Protein AF-A0A1Z5RKH8-F1 (afdb_monomer)

Sequence (305 aa):
MADPVGSLERIIKVGLRIKAAVDTVRRNAVVCQEIRRRVLRFSAVLSQLQQTGAMDDSPAMGVALYELEETLQRALELVTACQDQDRRTTSGIVRRLLGARNLARQLRAVKDDILNKVMLASFAINAHTTILLLTMQTGGYLLPRLRQDTGMVEISHSHSRHSTNDARSALDVEQSNVPGGSEQTTSVIASLRKFM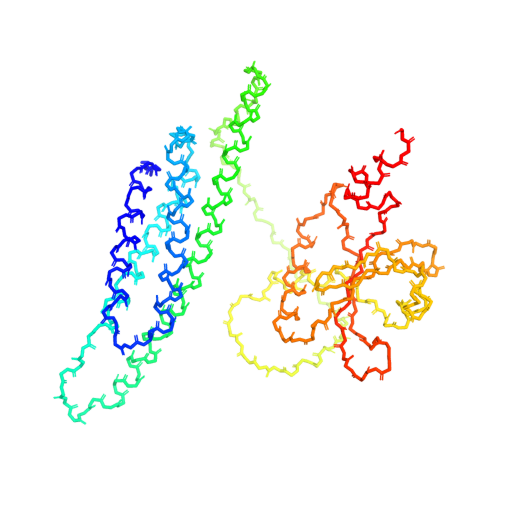PSEVWVATNGYSTSNIIGRGGSCTVYKGVLDDGNMIAVKIFHDTSLECANKCYSLYVLASKLQHENIAKVLGYTKGRVGQNSEQKYILIEEYIPKGTLRKFIYEQVEQN

Radius of gyration: 25.99 Å; Cα contacts (8 Å, |Δi|>4): 300; chains: 1; bounding box: 77×62×61 Å

Secondary structure (DSSP, 8-state):
---HHHHHHHHHHHHHHHHHHHTT--SSHHHHHHHHHHHHHHHHHHHHHHTT-TTTT-HHHHHHHHHHHHHHHHHHHHHHTTT------TTHHHHHHHHHHHHHHHHHHHHHHHHHHHHHHHHHHHHHHHHHHHHHHTTT---------------------------------------S--SHHHHHHTTSEE--HHHHHHHTTTT-GGGEEEE-SSEEEEEEE-TTS-EEEEEEES--SHHHHHHHHHHHHHHTT---TTSPPEEEEEEEE-SSS-PEEEEEEEE--TT--HHHHHHSSTT--

Mean predicted aligned error: 19.52 Å

Solvent-accessible surface area (backbone atoms only — not comparable to full-atom values): 18084 Å² total; per-residue (Å²): 132,64,57,39,64,64,32,48,55,50,38,43,53,49,38,54,50,34,42,62,38,48,78,61,38,77,46,67,51,72,61,43,51,51,43,38,53,53,42,50,57,50,42,56,56,52,59,57,53,67,76,66,69,83,56,87,85,44,70,66,36,9,50,30,38,44,57,34,34,53,50,50,53,53,42,38,54,56,39,48,62,24,47,65,74,82,79,90,54,93,85,38,65,67,59,47,53,51,49,50,51,49,50,55,48,51,51,51,51,45,52,52,48,49,52,53,33,50,52,50,28,50,49,35,47,52,51,50,51,50,52,52,52,49,54,65,74,56,71,76,69,78,72,82,75,81,70,86,71,92,67,90,74,83,80,80,86,75,88,80,78,88,87,89,81,88,84,92,80,87,78,94,67,89,81,80,93,78,89,88,86,72,70,70,67,55,57,58,60,73,72,51,46,74,50,55,52,65,59,55,31,61,23,21,62,70,68,35,77,90,30,55,77,44,79,57,100,59,32,42,29,29,42,27,43,41,99,88,65,53,56,27,29,40,38,37,42,74,63,68,47,72,67,47,53,48,51,52,50,53,49,52,63,46,43,76,74,54,81,46,97,93,39,84,47,68,59,28,34,36,70,33,70,67,79,94,52,90,55,67,30,55,34,42,32,28,54,52,65,90,87,61,55,70,66,52,65,70,62,64,61,68,82,79,120

Organism: Sorghum bicolor (NCBI:txid4558)

pLDDT: mean 73.48, std 22.19, range [23.91, 97.38]

Foldseek 3Di:
DQALLVLLVLLLVLLVLLLVLLVQFDPPNVLSVLLNVLSVVLNVVSVVVSVVPLRGDAPQLSVLSNQLSVLSVLLSVLSNVRNDDPDDDPVCPVVVVVVSVVSNVSSVVSSVVNVVSSVSNVVSSVVSVVVVVVCVVVPPDDDDPPPPDPDDDDPDDDDDDDDDDDDDDDDPDPDDDDDDDPDVLVVLQVPADADDPVQQCVQQVLVDPVQFQDDDPFWTWGWGAGPVRFIKIKTWGPDPDPVVVVVVSVVSSVLSVDDDPPDWHWRHWYWDDRPPDPGTITMTITHDDPVGDPCCVVPVVVPPD

InterPro domains:
  IPR000719 Protein kinase domain [PS50011] (207-305)
  IPR001245 Serine-threonine/tyrosine-protein kinase, catalytic domain [PF07714] (210-301)
  IPR011009 Protein kinase-like domain superfamily [SSF56112] (183-301)
  IPR036537 Adaptor protein Cbl, N-terminal domain superfamily [G3DSA:1.20.930.20] (4-126)
  IPR059179 MLKL-like, MCAfunc domain [cd21037] (11-138)

Nearest PDB structures (foldseek):
  5lpv-assembly1_A  TM=8.772E-01  e=8.063E-07  Arabidopsis thaliana
  5lpw-assembly1_A  TM=9.102E-01  e=1.169E-06  Arabidopsis thaliana
  5lpz-assembly1_A  TM=8.940E-01  e=1.695E-06  Arabidopsis thaliana
  4oh4-assembly1_A  TM=7.748E-01  e=1.371E-06  Arabidopsis thaliana
  8gmd-assembly2_B  TM=7.848E-01  e=2.078E-03  Homo sapiens

Structure (mmCIF, N/CA/C/O backbone):
data_AF-A0A1Z5RKH8-F1
#
_entry.id   AF-A0A1Z5RKH8-F1
#
loop_
_atom_site.group_PDB
_atom_site.id
_atom_site.type_symbol
_atom_site.label_atom_id
_atom_site.label_alt_id
_atom_site.label_comp_id
_atom_site.label_asym_id
_atom_site.label_entity_id
_atom_site.label_seq_id
_atom_site.pdbx_PDB_ins_code
_atom_site.Cartn_x
_atom_site.Cartn_y
_atom_site.Cartn_z
_atom_site.occupancy
_atom_site.B_iso_or_equiv
_atom_site.auth_seq_id
_atom_site.auth_comp_id
_atom_site.auth_asym_id
_atom_site.auth_atom_id
_atom_site.pdbx_PDB_model_num
ATOM 1 N N . MET A 1 1 ? 17.867 13.897 22.012 1.00 52.84 1 MET A N 1
ATOM 2 C CA . MET A 1 1 ? 16.490 13.515 21.621 1.00 52.84 1 MET A CA 1
ATOM 3 C C . MET A 1 1 ? 16.275 13.962 20.186 1.00 52.84 1 MET A C 1
ATOM 5 O O . MET A 1 1 ? 16.784 15.020 19.839 1.00 52.84 1 MET A O 1
ATOM 9 N N . ALA A 1 2 ? 15.614 13.154 19.354 1.00 64.44 2 ALA A N 1
ATOM 10 C CA . ALA A 1 2 ? 15.284 13.546 17.985 1.00 64.44 2 ALA A CA 1
ATOM 11 C C . ALA A 1 2 ? 14.165 14.595 18.027 1.00 64.44 2 ALA A C 1
ATOM 13 O O . ALA A 1 2 ? 13.059 14.274 18.449 1.00 64.44 2 ALA A O 1
ATOM 14 N N . ASP A 1 3 ? 14.485 15.832 17.648 1.00 80.19 3 ASP A N 1
ATOM 15 C CA . ASP A 1 3 ? 13.542 16.948 17.522 1.00 80.19 3 ASP A CA 1
ATOM 16 C C . ASP A 1 3 ? 12.608 16.699 16.318 1.00 80.19 3 ASP A C 1
ATOM 18 O O . ASP A 1 3 ? 13.078 16.750 15.170 1.00 80.19 3 ASP A O 1
ATOM 22 N N . PRO A 1 4 ? 11.313 16.391 16.533 1.00 78.69 4 PRO A N 1
ATOM 23 C CA . PRO A 1 4 ? 10.387 16.058 15.452 1.00 78.69 4 PRO A CA 1
ATOM 24 C C . PRO A 1 4 ? 10.121 17.249 14.526 1.00 78.69 4 PRO A C 1
ATOM 26 O O . PRO A 1 4 ? 10.009 17.067 13.312 1.00 78.69 4 PRO A O 1
ATOM 29 N N . VAL A 1 5 ? 10.073 18.467 15.077 1.00 81.88 5 VAL A N 1
ATOM 30 C CA . VAL A 1 5 ? 9.795 19.698 14.326 1.00 81.88 5 VAL A CA 1
ATOM 31 C C . VAL A 1 5 ? 10.991 20.056 13.448 1.00 81.88 5 VAL A C 1
ATOM 33 O O . VAL A 1 5 ? 10.831 20.254 12.242 1.00 81.88 5 VAL A O 1
ATOM 36 N N . GLY A 1 6 ? 12.205 20.031 14.002 1.00 84.44 6 GLY A N 1
ATOM 37 C CA . GLY A 1 6 ? 13.421 20.240 13.218 1.00 84.44 6 GLY A CA 1
ATOM 38 C C . GLY A 1 6 ? 13.626 19.167 12.143 1.00 84.44 6 GLY A C 1
ATOM 39 O O . GLY A 1 6 ? 14.067 19.474 11.034 1.00 84.44 6 GLY A O 1
ATOM 40 N N . SER A 1 7 ? 13.275 17.908 12.430 1.00 87.12 7 SER A N 1
ATOM 41 C CA . SER A 1 7 ? 13.343 16.816 11.442 1.00 87.12 7 SER A CA 1
ATOM 42 C C . SER A 1 7 ? 12.363 17.036 10.290 1.00 87.12 7 SER A C 1
ATOM 44 O O . SER A 1 7 ? 12.709 16.828 9.128 1.00 87.12 7 SER A O 1
ATOM 46 N N . LEU A 1 8 ? 11.163 17.539 10.583 1.00 86.56 8 LEU A N 1
ATOM 47 C CA . LEU A 1 8 ? 10.173 17.891 9.571 1.00 86.56 8 LEU A CA 1
ATOM 48 C C . LEU A 1 8 ? 10.677 18.971 8.606 1.00 86.56 8 LEU A C 1
ATOM 50 O O . LEU A 1 8 ? 10.569 18.820 7.386 1.00 86.56 8 LEU A O 1
ATOM 54 N N . GLU A 1 9 ? 11.246 20.049 9.148 1.00 88.44 9 GLU A N 1
ATOM 55 C CA . GLU A 1 9 ? 11.774 21.155 8.349 1.00 88.44 9 GLU A CA 1
ATOM 56 C C . GLU A 1 9 ? 12.885 20.666 7.408 1.00 88.44 9 GLU A C 1
ATOM 58 O O . GLU A 1 9 ? 12.898 20.982 6.210 1.00 88.44 9 GLU A O 1
ATOM 63 N N . ARG A 1 10 ? 13.780 19.811 7.919 1.00 91.81 10 ARG A N 1
ATOM 64 C CA . ARG A 1 10 ? 14.840 19.189 7.118 1.00 91.81 10 ARG A CA 1
ATOM 65 C C . ARG A 1 10 ? 14.277 18.258 6.047 1.00 91.81 10 ARG A C 1
ATOM 67 O O . ARG A 1 10 ? 14.708 18.364 4.898 1.00 91.81 10 ARG A O 1
ATOM 74 N N . ILE A 1 11 ? 13.272 17.434 6.352 1.00 92.25 11 ILE A N 1
ATOM 75 C CA . ILE A 1 11 ? 12.581 16.583 5.365 1.00 92.25 11 ILE A CA 1
ATOM 76 C C . ILE A 1 11 ? 11.995 17.421 4.222 1.00 92.25 11 ILE A C 1
ATOM 78 O O . ILE A 1 11 ? 12.200 17.090 3.050 1.00 92.25 11 ILE A O 1
ATOM 82 N N . ILE A 1 12 ? 11.296 18.518 4.533 1.00 91.62 12 ILE A N 1
ATOM 83 C CA . ILE A 1 12 ? 10.714 19.412 3.520 1.00 91.62 12 ILE A CA 1
ATOM 84 C C . ILE A 1 12 ? 11.827 20.013 2.649 1.00 91.62 12 ILE A C 1
ATOM 86 O O . ILE A 1 12 ? 11.753 19.970 1.416 1.00 91.62 12 ILE A O 1
ATOM 90 N N . LYS A 1 13 ? 12.903 20.507 3.274 1.00 94.31 13 LYS A N 1
ATOM 91 C CA . LYS A 1 13 ? 14.059 21.084 2.577 1.00 94.31 13 LYS A CA 1
ATOM 92 C C . LYS A 1 13 ? 14.750 20.072 1.660 1.00 94.31 13 LYS A C 1
ATOM 94 O O . LYS A 1 13 ? 15.050 20.394 0.508 1.00 94.31 13 LYS A O 1
ATOM 99 N N . VAL A 1 14 ? 14.986 18.846 2.129 1.00 95.50 14 VAL A N 1
ATOM 100 C CA . VAL A 1 14 ? 15.568 17.764 1.319 1.00 95.50 14 VAL A CA 1
ATOM 101 C C . VAL A 1 14 ? 14.631 17.394 0.170 1.00 95.50 14 VAL A C 1
ATOM 103 O O . VAL A 1 14 ? 15.091 17.252 -0.963 1.00 95.50 14 VAL A O 1
ATOM 106 N N . GLY A 1 15 ? 13.319 17.330 0.405 1.00 95.00 15 GLY A N 1
ATOM 107 C CA . GLY A 1 15 ? 12.336 17.045 -0.640 1.00 95.00 15 GLY A CA 1
ATOM 108 C C . GLY A 1 15 ? 12.344 18.060 -1.787 1.00 95.00 15 GLY A C 1
ATOM 109 O O . GLY A 1 15 ? 12.303 17.674 -2.960 1.00 95.00 15 GLY A O 1
ATOM 110 N N . LEU A 1 16 ? 12.494 19.351 -1.476 1.00 94.81 16 LEU A N 1
ATOM 111 C CA . LEU A 1 16 ? 12.653 20.404 -2.485 1.00 94.81 16 LEU A CA 1
ATOM 112 C C . LEU A 1 16 ? 13.971 20.276 -3.263 1.00 94.81 16 LEU A C 1
ATOM 114 O O . LEU A 1 16 ? 13.982 20.461 -4.482 1.00 94.81 16 LEU A O 1
ATOM 118 N N . ARG A 1 17 ? 15.069 19.902 -2.595 1.00 96.50 17 ARG A N 1
ATOM 119 C CA . ARG A 1 17 ? 16.357 19.632 -3.261 1.00 96.50 17 ARG A CA 1
ATOM 120 C C . ARG A 1 17 ? 16.266 18.429 -4.197 1.00 96.50 17 ARG A C 1
ATOM 122 O O . ARG A 1 17 ? 16.768 18.506 -5.313 1.00 96.50 17 ARG A O 1
ATOM 129 N N . ILE A 1 18 ? 15.583 17.355 -3.788 1.00 96.38 18 ILE A N 1
ATOM 130 C CA . ILE A 1 18 ? 15.323 16.186 -4.643 1.00 96.38 18 ILE A CA 1
ATOM 131 C C . ILE A 1 18 ? 14.524 16.610 -5.870 1.00 96.38 18 ILE A C 1
ATOM 133 O O . ILE A 1 18 ? 14.895 16.245 -6.980 1.00 96.38 18 ILE A O 1
ATOM 137 N N . LYS A 1 19 ? 13.463 17.410 -5.702 1.00 96.50 19 LYS A N 1
ATOM 138 C CA . LYS A 1 19 ? 12.686 17.939 -6.832 1.00 96.50 19 LYS A CA 1
ATOM 139 C C . LYS A 1 19 ? 13.589 18.654 -7.840 1.00 96.50 19 LYS A C 1
ATOM 141 O O . LYS A 1 19 ? 13.597 18.258 -9.000 1.00 96.50 19 LYS A O 1
ATOM 146 N N . ALA A 1 20 ? 14.371 19.634 -7.385 1.00 95.94 20 ALA A N 1
ATOM 147 C CA . ALA A 1 20 ? 15.279 20.386 -8.250 1.00 95.94 20 ALA A CA 1
ATOM 148 C C . ALA A 1 20 ? 16.330 19.484 -8.921 1.00 95.94 20 ALA A C 1
ATOM 150 O O . ALA A 1 20 ? 16.643 19.658 -10.095 1.00 95.94 20 ALA A O 1
ATOM 151 N N . ALA A 1 21 ? 16.849 18.487 -8.197 1.00 94.88 21 ALA A N 1
ATOM 152 C CA . ALA A 1 21 ? 17.828 17.554 -8.734 1.00 94.88 21 ALA A CA 1
ATOM 153 C C . ALA A 1 21 ? 17.233 16.629 -9.809 1.00 94.88 21 ALA A C 1
ATOM 155 O O . ALA A 1 21 ? 17.900 16.339 -10.801 1.00 94.88 21 ALA A O 1
ATOM 156 N N . VAL A 1 22 ? 15.981 16.190 -9.643 1.00 95.88 22 VAL A N 1
ATOM 157 C CA . VAL A 1 22 ? 15.269 15.350 -10.617 1.00 95.88 22 VAL A CA 1
ATOM 158 C C . VAL A 1 22 ? 14.992 16.096 -11.924 1.00 95.88 22 VAL A C 1
ATOM 160 O O . VAL A 1 22 ? 14.990 15.465 -12.977 1.00 95.88 22 VAL A O 1
ATOM 163 N N . ASP A 1 23 ? 14.817 17.416 -11.894 1.00 92.88 23 ASP A N 1
ATOM 164 C CA . ASP A 1 23 ? 14.557 18.208 -13.104 1.00 92.88 23 ASP A CA 1
ATOM 165 C C . ASP A 1 23 ? 15.767 18.256 -14.064 1.00 92.88 23 ASP A C 1
ATOM 167 O O . ASP A 1 23 ? 15.609 18.563 -15.244 1.00 92.88 23 ASP A O 1
ATOM 171 N N . THR A 1 24 ? 16.967 17.888 -13.599 1.00 93.44 24 THR A N 1
ATOM 172 C CA . THR A 1 24 ? 18.207 17.906 -14.396 1.00 93.44 24 THR A CA 1
ATOM 173 C C . THR A 1 24 ? 18.803 16.519 -14.677 1.00 93.44 24 THR A C 1
ATOM 175 O O . THR A 1 24 ? 19.869 16.423 -15.295 1.00 93.44 24 THR A O 1
ATOM 178 N N . VAL A 1 25 ? 18.151 15.421 -14.262 1.00 91.62 25 VAL A N 1
ATOM 179 C CA . VAL A 1 25 ? 18.705 14.064 -14.451 1.00 91.62 25 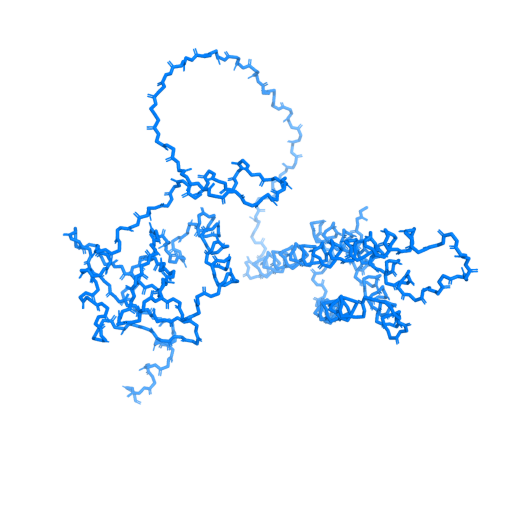VAL A CA 1
ATOM 180 C C . VAL A 1 25 ? 18.725 13.642 -15.916 1.00 91.62 25 VAL A C 1
ATOM 182 O O . VAL A 1 25 ? 17.783 13.868 -16.673 1.00 91.62 25 VAL A O 1
ATOM 185 N N . ARG A 1 26 ? 19.792 12.938 -16.308 1.00 86.06 26 ARG A N 1
ATOM 186 C CA . ARG A 1 26 ? 19.971 12.424 -17.678 1.00 86.06 26 ARG A CA 1
ATOM 187 C C . ARG A 1 26 ? 19.841 10.903 -17.774 1.00 86.06 26 ARG A C 1
ATOM 189 O O . ARG A 1 26 ? 19.677 10.368 -18.867 1.00 86.06 26 ARG A O 1
ATOM 196 N N . ARG A 1 27 ? 19.926 10.188 -16.646 1.00 86.25 27 ARG A N 1
ATOM 197 C CA . ARG A 1 27 ? 19.803 8.721 -16.547 1.00 86.25 27 ARG A CA 1
ATOM 198 C C . ARG A 1 27 ? 18.744 8.347 -15.512 1.00 86.25 27 ARG A C 1
ATOM 200 O O . ARG A 1 27 ? 18.486 9.110 -14.590 1.00 86.25 27 ARG A O 1
ATOM 207 N N . ASN A 1 28 ? 18.143 7.162 -15.654 1.00 88.06 28 ASN A N 1
ATOM 208 C CA . ASN A 1 28 ? 17.127 6.633 -14.729 1.00 88.06 28 ASN A CA 1
ATOM 209 C C . ASN A 1 28 ? 15.933 7.581 -14.481 1.00 88.06 28 ASN A C 1
ATOM 211 O O . ASN A 1 28 ? 15.297 7.508 -13.430 1.00 88.06 28 ASN A O 1
ATOM 215 N N . ALA A 1 29 ? 15.602 8.434 -15.460 1.00 90.56 29 ALA A N 1
ATOM 216 C CA . ALA A 1 29 ? 14.617 9.506 -15.313 1.00 90.56 29 ALA A CA 1
ATOM 217 C C . ALA A 1 29 ? 13.265 9.010 -14.781 1.00 90.56 29 ALA A C 1
ATOM 219 O O . ALA A 1 29 ? 12.696 9.638 -13.898 1.00 90.56 29 ALA A O 1
ATOM 220 N N . VAL A 1 30 ? 12.787 7.847 -15.238 1.00 92.69 30 VAL A N 1
ATOM 221 C CA . VAL A 1 30 ? 11.518 7.259 -14.771 1.00 92.69 30 VAL A CA 1
ATOM 222 C C . VAL A 1 30 ? 11.537 6.982 -13.262 1.00 92.69 30 VAL A C 1
ATOM 224 O O . VAL A 1 30 ? 10.605 7.357 -12.555 1.00 92.69 30 VAL A O 1
ATOM 227 N N . VAL A 1 31 ? 12.609 6.369 -12.746 1.00 92.56 31 VAL A N 1
ATOM 228 C CA . VAL A 1 31 ? 12.731 6.051 -11.312 1.00 92.56 31 VAL A CA 1
ATOM 229 C C . VAL A 1 31 ? 12.918 7.330 -10.494 1.00 92.56 31 VAL A C 1
ATOM 231 O O . VAL A 1 31 ? 12.274 7.490 -9.462 1.00 92.56 31 VAL A O 1
ATOM 234 N N . CYS A 1 32 ? 13.729 8.273 -10.979 1.00 94.56 32 CYS A N 1
ATOM 235 C CA . CYS A 1 32 ? 13.928 9.576 -10.340 1.00 94.56 32 CYS A CA 1
ATOM 236 C C . CYS A 1 32 ? 12.624 10.393 -10.264 1.00 94.56 32 CYS A C 1
ATOM 238 O O . CYS A 1 32 ? 12.320 10.986 -9.230 1.00 94.56 32 CYS A O 1
ATOM 240 N N . GLN A 1 33 ? 11.804 10.376 -11.319 1.00 95.88 33 GLN A N 1
ATOM 241 C CA . GLN A 1 33 ? 10.489 11.023 -11.334 1.00 95.88 33 GLN A CA 1
ATOM 242 C C . GLN A 1 33 ? 9.513 10.376 -10.342 1.00 95.88 33 GLN A C 1
ATOM 244 O O . GLN A 1 33 ? 8.744 11.084 -9.690 1.00 95.88 33 GLN A O 1
ATOM 249 N N . GLU A 1 34 ? 9.564 9.053 -10.176 1.00 93.75 34 GLU A N 1
ATOM 250 C CA . GLU A 1 34 ? 8.759 8.355 -9.168 1.00 93.75 34 GLU A CA 1
ATOM 251 C C . GLU A 1 34 ? 9.196 8.710 -7.739 1.00 93.75 34 GLU A C 1
ATOM 253 O O . GLU A 1 34 ? 8.343 8.983 -6.893 1.00 93.75 34 GLU A O 1
ATOM 258 N N . ILE A 1 35 ? 10.508 8.797 -7.483 1.00 95.00 35 ILE A N 1
ATOM 259 C CA . ILE A 1 35 ? 11.050 9.298 -6.209 1.00 95.00 35 ILE A CA 1
ATOM 260 C C . ILE A 1 35 ? 10.520 10.714 -5.943 1.00 95.00 35 ILE A C 1
ATOM 262 O O . ILE A 1 35 ? 9.904 10.943 -4.904 1.00 95.00 35 ILE A O 1
ATOM 266 N N . ARG A 1 36 ? 10.654 11.643 -6.902 1.00 96.06 36 ARG A N 1
ATOM 267 C CA . ARG A 1 36 ? 10.139 13.020 -6.776 1.00 96.06 36 ARG A CA 1
ATOM 268 C C . ARG A 1 36 ? 8.654 13.044 -6.419 1.00 96.06 36 ARG A C 1
ATOM 270 O O . ARG A 1 36 ? 8.256 13.763 -5.507 1.00 96.06 36 ARG A O 1
ATOM 277 N N . ARG A 1 37 ? 7.828 12.267 -7.127 1.00 93.56 37 ARG A N 1
ATOM 278 C CA . ARG A 1 37 ? 6.376 12.216 -6.901 1.00 93.56 37 ARG A CA 1
ATOM 279 C C . ARG A 1 37 ? 6.042 11.774 -5.476 1.00 93.56 37 ARG A C 1
ATOM 281 O O . ARG A 1 37 ? 5.178 12.384 -4.849 1.00 93.56 37 ARG A O 1
ATOM 288 N N . ARG A 1 38 ? 6.713 10.735 -4.972 1.00 90.94 38 ARG A N 1
ATOM 289 C CA . ARG A 1 38 ? 6.494 10.199 -3.618 1.00 90.94 38 ARG A CA 1
ATOM 290 C C . ARG A 1 38 ? 6.909 11.193 -2.546 1.00 90.94 38 ARG A C 1
ATOM 292 O O . ARG A 1 38 ? 6.114 11.491 -1.662 1.00 90.94 38 ARG A O 1
ATOM 299 N N . VAL A 1 39 ? 8.116 11.739 -2.675 1.00 93.69 39 VAL A N 1
ATOM 300 C CA . VAL A 1 39 ? 8.670 12.686 -1.705 1.00 93.69 39 VAL A CA 1
ATOM 301 C C . VAL A 1 39 ? 7.800 13.936 -1.612 1.00 93.69 39 VAL A C 1
ATOM 303 O O . VAL A 1 39 ? 7.390 14.301 -0.519 1.00 93.69 39 VAL A O 1
ATOM 306 N N . LEU A 1 40 ? 7.414 14.535 -2.745 1.00 91.88 40 LEU A N 1
ATOM 307 C CA . LEU A 1 40 ? 6.582 15.744 -2.737 1.00 91.88 40 LEU A CA 1
ATOM 308 C C . LEU A 1 40 ? 5.183 15.513 -2.158 1.00 91.88 40 LEU A C 1
ATOM 310 O O . LEU A 1 40 ? 4.680 16.371 -1.436 1.00 91.88 40 LEU A O 1
ATOM 314 N N . ARG A 1 41 ? 4.555 14.365 -2.450 1.00 89.69 41 ARG A N 1
ATOM 315 C CA . ARG A 1 41 ? 3.258 14.015 -1.851 1.00 89.69 41 ARG A CA 1
ATOM 316 C C . ARG A 1 41 ? 3.361 13.922 -0.335 1.00 89.69 41 ARG A C 1
ATOM 318 O O . ARG A 1 41 ? 2.506 14.459 0.358 1.00 89.69 41 ARG A O 1
ATOM 325 N N . PHE A 1 42 ? 4.403 13.267 0.166 1.00 86.69 42 PHE A N 1
ATOM 326 C CA . PHE A 1 42 ? 4.574 13.097 1.600 1.00 86.69 42 PHE A CA 1
ATOM 327 C C . PHE A 1 42 ? 4.948 14.406 2.304 1.00 86.69 42 PHE A C 1
ATOM 329 O O . PHE A 1 42 ? 4.344 14.735 3.320 1.00 86.69 42 PHE A O 1
ATOM 336 N N . SER A 1 43 ? 5.854 15.207 1.731 1.00 87.62 43 SER A N 1
ATOM 337 C CA . SER A 1 43 ? 6.197 16.531 2.267 1.00 87.62 43 SER A CA 1
ATOM 338 C C . SER A 1 43 ? 4.973 17.444 2.384 1.00 87.62 43 SER A C 1
ATOM 340 O O . SER A 1 43 ? 4.856 18.152 3.375 1.00 87.62 43 SER A O 1
ATOM 342 N N . ALA A 1 44 ? 4.034 17.397 1.430 1.00 86.56 44 ALA A N 1
ATOM 343 C CA . ALA A 1 44 ? 2.806 18.191 1.501 1.00 86.56 44 ALA A CA 1
ATOM 344 C C . ALA A 1 44 ? 1.905 17.797 2.687 1.00 86.56 44 ALA A C 1
ATOM 346 O O . ALA A 1 44 ? 1.371 18.672 3.363 1.00 86.56 44 ALA A O 1
ATOM 347 N N . VAL A 1 45 ? 1.767 16.494 2.964 1.00 84.62 45 VAL A N 1
ATOM 348 C CA . VAL A 1 45 ? 1.015 15.987 4.128 1.00 84.62 45 VAL A CA 1
ATOM 349 C C . VAL A 1 45 ? 1.696 16.406 5.432 1.00 84.62 45 VAL A C 1
ATOM 351 O O . VAL A 1 45 ? 1.055 16.903 6.353 1.00 84.62 45 VAL A O 1
ATOM 354 N N . LEU A 1 46 ? 3.018 16.269 5.488 1.00 83.25 46 LEU A N 1
ATOM 355 C CA . LEU A 1 46 ? 3.831 16.672 6.630 1.00 83.25 46 LEU A CA 1
ATOM 356 C C . LEU A 1 46 ? 3.735 18.177 6.938 1.00 83.25 46 LEU A C 1
ATOM 358 O O . LEU A 1 46 ? 3.636 18.558 8.103 1.00 83.25 46 LEU A O 1
ATOM 362 N N . SER A 1 47 ? 3.689 19.036 5.916 1.00 81.88 47 SER A N 1
ATOM 363 C CA . SER A 1 47 ? 3.500 20.483 6.097 1.00 81.88 47 SER A CA 1
ATOM 364 C C . SER A 1 47 ? 2.148 20.847 6.718 1.00 81.88 47 SER A C 1
ATOM 366 O O . SER A 1 47 ? 2.054 21.866 7.398 1.00 81.88 47 SER A O 1
ATOM 368 N N . GLN A 1 48 ? 1.106 20.038 6.503 1.00 80.44 48 GLN A N 1
ATOM 369 C CA . GLN A 1 48 ? -0.189 20.230 7.166 1.00 80.44 48 GLN A CA 1
ATOM 370 C C . GLN A 1 48 ? -0.106 19.855 8.648 1.00 80.44 48 GLN A C 1
ATOM 372 O O . GLN A 1 48 ? -0.639 20.564 9.494 1.00 80.44 48 GLN A O 1
ATOM 377 N N . LEU A 1 49 ? 0.622 18.783 8.973 1.00 72.88 49 LEU A N 1
ATOM 378 C CA . LEU A 1 49 ? 0.814 18.327 10.349 1.00 72.88 49 LEU A CA 1
ATOM 379 C C . LEU A 1 49 ? 1.539 19.376 11.209 1.00 72.88 49 LEU A C 1
ATOM 381 O O . LEU A 1 49 ? 1.162 19.584 12.361 1.00 72.88 49 LEU A O 1
ATOM 385 N N . GLN A 1 50 ? 2.513 20.097 10.639 1.00 71.00 50 GLN A N 1
ATOM 386 C CA . GLN A 1 50 ? 3.239 21.173 11.331 1.00 71.00 50 GLN A CA 1
ATOM 387 C C . GLN A 1 50 ? 2.313 22.262 11.894 1.00 71.00 50 GLN A C 1
ATOM 389 O O . GLN A 1 50 ? 2.606 22.850 12.928 1.00 71.00 50 GLN A O 1
ATOM 394 N N . GLN A 1 51 ? 1.183 22.519 11.230 1.00 69.38 51 GLN A N 1
ATOM 395 C CA . GLN A 1 51 ? 0.244 23.583 11.600 1.00 69.38 51 GLN A CA 1
ATOM 396 C C . GLN A 1 51 ? -0.633 23.212 12.804 1.00 69.38 51 GLN A C 1
ATOM 398 O O . GLN A 1 51 ? -1.300 24.073 13.365 1.00 69.38 51 GLN A O 1
ATOM 403 N N . THR A 1 52 ? -0.639 21.937 13.204 1.00 69.69 52 THR A N 1
ATOM 404 C CA . THR A 1 52 ? -1.543 21.415 14.240 1.00 69.69 52 THR A CA 1
ATOM 405 C C . THR A 1 52 ? -0.953 21.437 15.651 1.00 69.69 52 THR A C 1
ATOM 407 O O . THR A 1 52 ? -1.670 21.144 16.601 1.00 69.69 52 THR A O 1
ATOM 410 N N . GLY A 1 53 ? 0.342 21.745 15.808 1.00 64.62 53 GLY A N 1
ATOM 411 C CA . GLY A 1 53 ? 1.029 21.740 17.111 1.00 64.62 53 GLY A CA 1
ATOM 412 C C . GLY A 1 53 ? 1.132 20.361 17.785 1.00 64.62 53 GLY A C 1
ATOM 413 O O . GLY A 1 53 ? 1.688 20.246 18.868 1.00 64.62 53 GLY A O 1
ATOM 414 N N . ALA A 1 54 ? 0.646 19.289 17.148 1.00 64.62 54 ALA A N 1
ATOM 415 C CA . ALA A 1 54 ? 0.550 17.940 17.714 1.00 64.62 54 ALA A CA 1
ATOM 416 C C . ALA A 1 54 ? 1.887 17.163 17.748 1.00 64.62 54 ALA A C 1
ATOM 418 O O . ALA A 1 54 ? 1.883 15.930 17.809 1.00 64.62 54 ALA A O 1
ATOM 419 N N . MET A 1 55 ? 3.021 17.863 17.635 1.00 65.31 55 MET A N 1
ATOM 420 C CA . MET A 1 55 ? 4.322 17.273 17.301 1.00 65.31 55 MET A CA 1
ATOM 421 C C . MET A 1 55 ? 5.346 17.263 18.440 1.00 65.31 55 MET A C 1
ATOM 423 O O . MET A 1 55 ? 6.329 16.529 18.336 1.00 65.31 55 MET A O 1
ATOM 427 N N . ASP A 1 56 ? 5.118 18.016 19.516 1.00 63.22 56 ASP A N 1
ATOM 428 C CA . ASP A 1 56 ? 6.174 18.312 20.494 1.00 63.22 56 ASP A CA 1
ATOM 429 C C . ASP A 1 56 ? 6.513 17.156 21.459 1.00 63.22 56 ASP A C 1
ATOM 431 O O . ASP A 1 56 ? 7.604 17.152 22.021 1.00 63.22 56 ASP A O 1
ATOM 435 N N . ASP A 1 57 ? 5.682 16.108 21.575 1.00 63.66 57 ASP A N 1
ATOM 436 C CA . ASP A 1 57 ? 5.800 15.125 22.675 1.00 63.66 57 ASP A CA 1
ATOM 437 C C . ASP A 1 57 ? 5.876 13.636 22.262 1.00 63.66 57 ASP A C 1
ATOM 439 O O . ASP A 1 57 ? 5.552 12.739 23.045 1.00 63.66 57 ASP A O 1
ATOM 443 N N . SER A 1 58 ? 6.356 13.320 21.051 1.00 72.88 58 SER A N 1
ATOM 444 C CA . SER A 1 58 ? 6.420 11.928 20.561 1.00 72.88 58 SER A CA 1
ATOM 445 C C . SER A 1 58 ? 7.828 11.434 20.211 1.00 72.88 58 SER A C 1
ATOM 447 O O . SER A 1 58 ? 8.302 11.651 19.089 1.00 72.88 58 SER A O 1
ATOM 449 N N . PRO A 1 59 ? 8.490 10.665 21.099 1.00 77.62 59 PRO A N 1
ATOM 450 C CA . PRO A 1 59 ? 9.780 10.043 20.795 1.00 77.62 59 PRO A CA 1
ATOM 451 C C . PRO A 1 59 ? 9.725 9.098 19.585 1.00 77.62 59 PRO A C 1
ATOM 453 O O . PRO A 1 59 ? 10.642 9.088 18.766 1.00 77.62 59 PRO A O 1
ATOM 456 N N . ALA A 1 60 ? 8.637 8.334 19.436 1.00 79.25 60 ALA A N 1
ATOM 457 C CA . ALA A 1 60 ? 8.462 7.392 18.328 1.00 79.25 60 ALA A CA 1
ATOM 458 C C . ALA A 1 60 ? 8.321 8.104 16.972 1.00 79.25 60 ALA A C 1
ATOM 460 O O . ALA A 1 60 ? 8.887 7.660 15.974 1.00 79.25 60 ALA A O 1
ATOM 461 N N . MET A 1 61 ? 7.608 9.233 16.937 1.00 82.56 61 MET A N 1
ATOM 462 C CA . MET A 1 61 ? 7.493 10.061 15.736 1.00 82.56 61 MET A CA 1
ATOM 463 C C . MET A 1 61 ? 8.820 10.744 15.400 1.00 82.56 61 MET A C 1
ATOM 465 O O . MET A 1 61 ? 9.208 10.752 14.236 1.00 82.56 61 MET A O 1
ATOM 469 N N . GLY A 1 62 ? 9.546 11.254 16.402 1.00 83.75 62 GLY A N 1
ATOM 470 C CA . GLY A 1 62 ? 10.873 11.844 16.205 1.00 83.75 62 GLY A CA 1
ATOM 471 C C . GLY A 1 62 ? 11.863 10.863 15.572 1.00 83.75 62 GLY A C 1
ATOM 472 O O . GLY A 1 62 ? 12.527 11.208 14.597 1.00 83.75 62 GLY A O 1
ATOM 473 N N . VAL A 1 63 ? 11.910 9.617 16.060 1.00 86.25 63 VAL A N 1
ATOM 474 C CA . VAL A 1 63 ? 12.745 8.553 15.471 1.00 86.25 63 VAL A CA 1
ATOM 475 C C . VAL A 1 63 ? 12.314 8.237 14.036 1.00 86.25 63 VAL A C 1
ATOM 477 O O . VAL A 1 63 ? 13.155 8.205 13.142 1.00 86.25 63 VAL A O 1
ATOM 480 N N . ALA A 1 64 ? 11.013 8.057 13.784 1.00 88.44 64 ALA A N 1
ATOM 481 C CA . ALA A 1 64 ? 10.519 7.728 12.446 1.00 88.44 64 ALA A CA 1
ATOM 482 C C . ALA A 1 64 ? 10.788 8.845 11.417 1.00 88.44 64 ALA A C 1
ATOM 484 O O . ALA A 1 64 ? 11.124 8.560 10.265 1.00 88.44 64 ALA A O 1
ATOM 485 N N . LEU A 1 65 ? 10.669 10.114 11.825 1.00 89.69 65 LEU A N 1
ATOM 486 C CA . LEU A 1 65 ? 11.004 11.262 10.981 1.00 89.69 65 LEU A CA 1
ATOM 487 C C . LEU A 1 65 ? 12.515 11.356 10.736 1.00 89.69 65 LEU A C 1
ATOM 489 O O . LEU A 1 65 ? 12.920 11.583 9.600 1.00 89.69 65 LEU A O 1
ATOM 493 N N . TYR A 1 66 ? 13.347 11.113 11.749 1.00 90.44 66 TYR A N 1
ATOM 494 C CA . TYR A 1 66 ? 14.801 11.086 11.585 1.00 90.44 66 TYR A CA 1
ATOM 495 C C . TYR A 1 66 ? 15.254 10.009 10.580 1.00 90.44 66 TYR A C 1
ATOM 497 O O . TYR A 1 66 ? 15.997 10.299 9.646 1.00 90.44 66 TYR A O 1
ATOM 505 N N . GLU A 1 67 ? 14.753 8.775 10.696 1.00 91.06 67 GLU A N 1
ATOM 506 C CA . GLU A 1 67 ? 15.106 7.700 9.754 1.00 91.06 67 GLU A CA 1
ATOM 507 C C . GLU A 1 67 ? 14.655 8.004 8.316 1.00 91.06 67 GLU A C 1
ATOM 509 O O . GLU A 1 67 ? 15.328 7.656 7.336 1.00 91.06 67 GLU A O 1
ATOM 514 N N . LEU A 1 68 ? 13.497 8.653 8.168 1.00 93.44 68 LEU A N 1
ATOM 515 C CA . LEU A 1 68 ? 13.037 9.115 6.868 1.00 93.44 68 LEU A CA 1
ATOM 516 C C . LEU A 1 68 ? 13.950 10.215 6.318 1.00 93.44 68 LEU A C 1
ATOM 518 O O . LEU A 1 68 ? 14.280 10.180 5.134 1.00 93.44 68 LEU A O 1
ATOM 522 N N . GLU A 1 69 ? 14.370 11.166 7.153 1.00 93.56 69 GLU A N 1
ATOM 523 C CA . GLU A 1 69 ? 15.316 12.220 6.782 1.00 93.56 69 GLU A CA 1
ATOM 524 C C . GLU A 1 69 ? 16.610 11.624 6.202 1.00 93.56 69 GLU A C 1
ATOM 526 O O . GLU A 1 69 ? 17.000 11.983 5.087 1.00 93.56 69 GLU A O 1
ATOM 531 N N . GLU A 1 70 ? 17.223 10.653 6.888 1.00 93.75 70 GLU A N 1
ATOM 532 C CA . GLU A 1 70 ? 18.433 9.962 6.414 1.00 93.75 70 GLU A CA 1
ATOM 533 C C . GLU A 1 70 ? 18.208 9.263 5.066 1.00 93.75 70 GLU A C 1
ATOM 535 O O . GLU A 1 70 ? 19.024 9.359 4.141 1.00 93.75 70 GLU A O 1
ATOM 540 N N . THR A 1 71 ? 17.057 8.606 4.915 1.00 95.62 71 THR A N 1
ATOM 541 C CA . THR A 1 71 ? 16.686 7.914 3.675 1.00 95.62 71 THR A CA 1
ATOM 542 C C . THR A 1 71 ? 16.528 8.896 2.510 1.00 95.62 71 THR A C 1
ATOM 544 O O . THR A 1 71 ? 16.981 8.630 1.392 1.00 95.62 71 THR A O 1
ATOM 547 N N . LEU A 1 72 ? 15.924 10.062 2.756 1.00 96.25 72 LEU A N 1
ATOM 548 C CA . LEU A 1 72 ? 15.781 11.119 1.755 1.00 96.25 72 LEU A CA 1
ATOM 549 C C . LEU A 1 72 ? 17.128 11.755 1.400 1.00 96.25 72 LEU A C 1
ATOM 551 O O . LEU A 1 72 ? 17.370 12.051 0.229 1.00 96.25 72 LEU A O 1
ATOM 555 N N . GLN A 1 73 ? 18.030 11.915 2.366 1.00 96.12 73 GLN A N 1
ATOM 556 C CA . GLN A 1 73 ? 19.373 12.427 2.108 1.00 96.12 73 GLN A CA 1
ATOM 557 C C . GLN A 1 73 ? 20.161 11.472 1.196 1.00 96.12 73 GLN A C 1
ATOM 559 O O . GLN A 1 73 ? 20.726 11.903 0.186 1.00 96.12 73 GLN A O 1
ATOM 564 N N . ARG A 1 74 ? 20.081 10.160 1.448 1.00 96.00 74 ARG A N 1
ATOM 565 C CA . ARG A 1 74 ? 20.640 9.132 0.556 1.00 96.00 74 ARG A CA 1
ATOM 566 C C . ARG A 1 74 ? 20.005 9.158 -0.838 1.00 96.00 74 ARG A C 1
ATOM 568 O O . ARG A 1 74 ? 20.683 8.969 -1.848 1.00 96.00 74 ARG A O 1
ATOM 575 N N . ALA A 1 75 ? 18.698 9.403 -0.920 1.00 95.81 75 ALA A N 1
ATOM 576 C CA . ALA A 1 75 ? 18.007 9.536 -2.199 1.00 95.81 75 ALA A CA 1
ATOM 577 C C . ALA A 1 75 ? 18.500 10.734 -3.007 1.00 95.81 75 ALA A C 1
ATOM 579 O O . ALA A 1 75 ? 18.701 10.610 -4.215 1.00 95.81 75 ALA A O 1
ATOM 580 N N . LEU A 1 76 ? 18.734 11.871 -2.351 1.00 96.00 76 LEU A N 1
ATOM 581 C CA . LEU A 1 76 ? 19.276 13.062 -2.991 1.00 96.00 76 LEU A CA 1
ATOM 582 C C . LEU A 1 76 ? 20.657 12.797 -3.603 1.00 96.00 76 LEU A C 1
ATOM 584 O O . LEU A 1 76 ? 20.903 13.205 -4.739 1.00 96.00 76 LEU A O 1
ATOM 588 N N . GLU A 1 77 ? 21.534 12.082 -2.900 1.00 92.81 77 GLU A N 1
ATOM 589 C CA . GLU A 1 77 ? 22.858 11.703 -3.412 1.00 92.81 77 GLU A CA 1
ATOM 590 C C . GLU A 1 77 ? 22.759 10.838 -4.675 1.00 92.81 77 GLU A C 1
ATOM 592 O O . GLU A 1 77 ? 23.381 11.142 -5.694 1.00 92.81 77 GLU A O 1
ATOM 597 N N . LEU A 1 78 ? 21.914 9.801 -4.655 1.00 92.56 78 LEU A N 1
ATOM 598 C CA . LEU A 1 78 ? 21.710 8.918 -5.809 1.00 92.56 78 LEU A CA 1
ATOM 599 C C . LEU A 1 78 ? 21.062 9.636 -6.999 1.00 92.56 78 LEU A C 1
ATOM 601 O O . LEU A 1 78 ? 21.413 9.374 -8.151 1.00 92.56 78 LEU A O 1
ATOM 605 N N . VAL A 1 79 ? 20.115 10.541 -6.740 1.00 93.50 79 VAL A N 1
ATOM 606 C CA . VAL A 1 79 ? 19.497 11.377 -7.778 1.00 93.50 79 VAL A CA 1
ATOM 607 C C . VAL A 1 79 ? 20.533 12.325 -8.384 1.00 93.50 79 VAL A C 1
ATOM 609 O O . VAL A 1 79 ? 20.589 12.455 -9.605 1.00 93.50 79 VAL A O 1
ATOM 612 N N . THR A 1 80 ? 21.398 12.925 -7.566 1.00 90.81 80 THR A N 1
ATOM 613 C CA . THR A 1 80 ? 22.492 13.790 -8.040 1.00 90.81 80 THR A CA 1
ATOM 614 C C . THR A 1 80 ? 23.472 12.996 -8.908 1.00 90.81 80 THR A C 1
ATOM 616 O O . THR A 1 80 ? 23.814 13.430 -10.003 1.00 90.81 80 THR A O 1
ATOM 619 N N . ALA A 1 81 ? 23.804 11.758 -8.528 1.00 89.12 81 ALA A N 1
ATOM 620 C CA . ALA A 1 81 ? 24.627 10.864 -9.351 1.00 89.12 81 ALA A CA 1
ATOM 621 C C . ALA A 1 81 ? 23.991 10.503 -10.716 1.00 89.12 81 ALA A C 1
ATOM 623 O O . ALA A 1 81 ? 24.677 10.027 -11.622 1.00 89.12 81 ALA A O 1
ATOM 624 N N . CYS A 1 82 ? 22.685 10.734 -10.911 1.00 88.19 82 CYS A N 1
ATOM 625 C CA . CYS A 1 82 ? 22.018 10.568 -12.210 1.00 88.19 82 CYS A CA 1
ATOM 626 C C . CYS A 1 82 ? 22.173 11.770 -13.154 1.00 88.19 82 CYS A C 1
ATOM 628 O O . CYS A 1 82 ? 21.763 11.685 -14.321 1.00 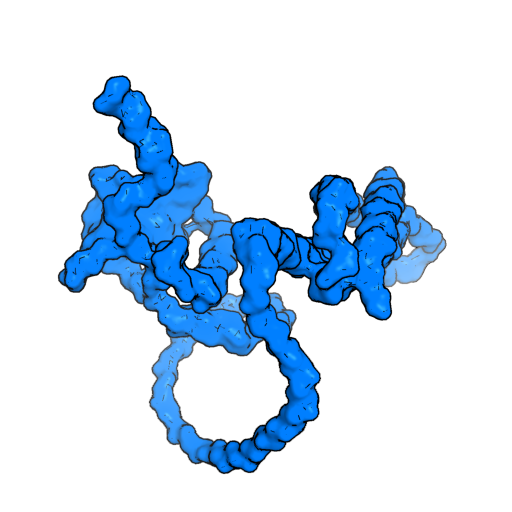88.19 82 CYS A O 1
ATOM 630 N N . GLN A 1 83 ? 22.722 12.881 -12.662 1.00 86.62 83 GLN A N 1
ATOM 631 C CA . GLN A 1 83 ? 23.040 14.076 -13.444 1.00 86.62 83 GLN A CA 1
ATOM 632 C C . GLN A 1 83 ? 24.403 13.937 -14.141 1.00 86.62 83 GLN A C 1
ATOM 634 O O . GLN A 1 83 ? 24.591 14.489 -15.228 1.00 86.62 83 GLN A O 1
ATOM 639 N N . ASP A 1 84 ? 25.321 13.153 -13.559 1.00 71.38 84 ASP A N 1
ATOM 640 C CA . ASP A 1 84 ? 26.708 13.057 -14.009 1.00 71.38 84 ASP A CA 1
ATOM 641 C C . ASP A 1 84 ? 26.882 12.415 -15.392 1.00 71.38 84 ASP A C 1
ATOM 643 O O . ASP A 1 84 ? 26.335 11.362 -15.752 1.00 71.38 84 ASP A O 1
ATOM 647 N N . GLN A 1 85 ? 27.736 13.061 -1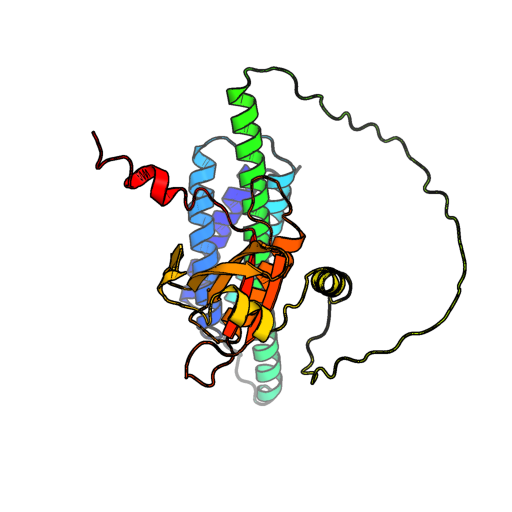6.182 1.00 60.31 85 GLN A N 1
ATOM 648 C CA . GLN A 1 85 ? 28.134 12.642 -17.513 1.00 60.31 85 GLN A CA 1
ATOM 649 C C . GLN A 1 85 ? 29.555 12.080 -17.429 1.00 60.31 85 GLN A C 1
ATOM 651 O O . GLN A 1 85 ? 30.510 12.846 -17.380 1.00 60.31 85 GLN A O 1
ATOM 656 N N . ASP A 1 86 ? 29.705 10.747 -17.407 1.00 58.28 86 ASP A N 1
ATOM 657 C CA . ASP A 1 86 ? 31.037 10.115 -17.471 1.00 58.28 86 ASP A CA 1
ATOM 658 C C . ASP A 1 86 ? 31.905 10.781 -18.549 1.00 58.28 86 ASP A C 1
ATOM 660 O O . ASP A 1 86 ? 31.579 10.715 -19.745 1.00 58.28 86 ASP A O 1
ATOM 664 N N . ARG A 1 87 ? 33.013 11.398 -18.120 1.00 53.03 87 ARG A N 1
ATOM 665 C CA . ARG A 1 87 ? 34.094 11.855 -18.997 1.00 53.03 87 ARG A CA 1
ATOM 666 C C . ARG A 1 87 ? 34.590 10.659 -19.814 1.00 53.03 87 ARG A C 1
ATOM 668 O O . ARG A 1 87 ? 34.909 9.602 -19.277 1.00 53.03 87 ARG A O 1
ATOM 675 N N . ARG A 1 88 ? 34.606 10.829 -21.137 1.00 49.91 88 ARG A N 1
ATOM 676 C CA . ARG A 1 88 ? 34.912 9.796 -22.137 1.00 49.91 88 ARG A CA 1
ATOM 677 C C . ARG A 1 88 ? 36.291 9.171 -21.883 1.00 49.91 88 ARG A C 1
ATOM 679 O O . ARG A 1 88 ? 37.297 9.843 -22.059 1.00 49.91 88 ARG A O 1
ATOM 686 N N . THR A 1 89 ? 36.339 7.883 -21.549 1.00 49.25 89 THR A N 1
ATOM 687 C CA . THR A 1 89 ? 37.522 7.026 -21.746 1.00 49.25 89 THR A CA 1
ATOM 688 C C . THR A 1 89 ? 37.088 5.648 -22.249 1.00 49.25 89 THR A C 1
ATOM 690 O O . THR A 1 89 ? 36.077 5.087 -21.824 1.00 49.25 89 THR A O 1
ATOM 693 N N . THR A 1 90 ? 37.844 5.118 -23.207 1.00 47.88 90 THR A N 1
ATOM 694 C CA . THR A 1 90 ? 37.544 3.940 -24.043 1.00 47.88 90 THR A CA 1
ATOM 695 C C . THR A 1 90 ? 37.575 2.598 -23.297 1.00 47.88 90 THR A C 1
ATOM 697 O O . THR A 1 90 ? 36.993 1.633 -23.777 1.00 47.88 90 THR A O 1
ATOM 700 N N . SER A 1 91 ? 38.118 2.548 -22.073 1.00 54.91 91 SER A N 1
ATOM 701 C CA . SER A 1 91 ? 38.011 1.400 -21.142 1.00 54.91 91 SER A CA 1
ATOM 702 C C . SER A 1 91 ? 36.651 1.343 -20.396 1.00 54.91 91 SER A C 1
ATOM 704 O O . SER A 1 91 ? 36.367 0.450 -19.598 1.00 54.91 91 SER A O 1
ATOM 706 N N . GLY A 1 92 ? 35.766 2.318 -20.645 1.00 56.47 92 GLY A N 1
ATOM 707 C CA . GLY A 1 92 ? 34.621 2.630 -19.792 1.00 56.47 92 GLY A CA 1
ATOM 708 C C . GLY A 1 92 ? 33.320 1.859 -20.024 1.00 56.47 92 GLY A C 1
ATOM 709 O O . GLY A 1 92 ? 32.451 1.958 -19.170 1.00 56.47 92 GLY A O 1
ATOM 710 N N . ILE A 1 93 ? 33.114 1.096 -21.106 1.00 57.62 93 ILE A N 1
ATOM 711 C CA . ILE A 1 93 ? 31.769 0.555 -21.425 1.00 57.62 93 ILE A CA 1
ATOM 712 C C . ILE A 1 93 ? 31.286 -0.468 -20.380 1.00 57.62 93 ILE A C 1
ATOM 714 O O . ILE A 1 93 ? 30.183 -0.326 -19.853 1.00 57.62 93 ILE A O 1
ATOM 718 N N . VAL A 1 94 ? 32.114 -1.454 -20.014 1.00 55.38 94 VAL A N 1
ATOM 719 C CA . VAL A 1 94 ? 31.753 -2.475 -19.007 1.00 55.38 94 VAL A CA 1
ATOM 720 C C . VAL A 1 94 ? 31.611 -1.848 -17.615 1.00 55.38 94 VAL A C 1
ATOM 722 O O . VAL A 1 94 ? 30.627 -2.100 -16.919 1.00 55.38 94 VAL A O 1
ATOM 725 N N . ARG A 1 95 ? 32.533 -0.952 -17.234 1.00 56.78 95 ARG A N 1
ATOM 726 C CA . ARG A 1 95 ? 32.494 -0.222 -15.953 1.00 56.78 95 ARG A CA 1
ATOM 727 C C . ARG A 1 95 ? 31.281 0.715 -15.861 1.00 56.78 95 ARG A C 1
ATOM 729 O O . ARG A 1 95 ? 30.678 0.825 -14.798 1.00 56.78 95 ARG A O 1
ATOM 736 N N . ARG A 1 96 ? 30.858 1.309 -16.981 1.00 57.88 96 ARG A N 1
ATOM 737 C CA . ARG A 1 96 ? 29.661 2.156 -17.109 1.00 57.88 96 ARG A CA 1
ATOM 738 C C . ARG A 1 96 ? 28.373 1.346 -17.063 1.00 57.88 96 ARG A C 1
ATOM 740 O O . ARG A 1 96 ? 27.427 1.788 -16.425 1.00 57.88 96 ARG A O 1
ATOM 747 N N . LEU A 1 97 ? 28.326 0.163 -17.678 1.00 58.97 97 LEU A N 1
ATOM 748 C CA . LEU A 1 97 ? 27.169 -0.733 -17.582 1.00 58.97 97 LEU A CA 1
ATOM 749 C C . LEU A 1 97 ? 27.011 -1.296 -16.166 1.00 58.97 97 LEU A C 1
ATOM 751 O O . LEU A 1 97 ? 25.896 -1.319 -15.648 1.00 58.97 97 LEU A O 1
ATOM 755 N N . LEU A 1 98 ? 28.110 -1.694 -15.515 1.00 59.41 98 LEU A N 1
ATOM 756 C CA . LEU A 1 98 ? 28.106 -2.147 -14.121 1.00 59.41 98 LEU A CA 1
ATOM 757 C C . LEU A 1 98 ? 27.765 -1.004 -13.153 1.00 59.41 98 LEU A C 1
ATOM 759 O O . LEU A 1 98 ? 26.924 -1.193 -12.277 1.00 59.41 98 LEU A O 1
ATOM 763 N N . GLY A 1 99 ? 28.331 0.190 -13.353 1.00 66.44 99 GLY A N 1
ATOM 764 C CA . GLY A 1 99 ? 28.022 1.394 -12.576 1.00 66.44 99 GLY A CA 1
ATOM 765 C C . GLY A 1 99 ? 26.575 1.860 -12.748 1.00 66.44 99 GLY A C 1
ATOM 766 O O . GLY A 1 99 ? 25.888 2.101 -11.760 1.00 66.44 99 GLY A O 1
ATOM 767 N N . ALA A 1 100 ? 26.057 1.889 -13.980 1.00 67.06 100 ALA A N 1
ATOM 768 C CA . ALA A 1 100 ? 24.663 2.231 -14.261 1.00 67.06 100 ALA A CA 1
ATOM 769 C C . ALA A 1 100 ? 23.686 1.174 -13.725 1.00 67.06 100 ALA A C 1
ATOM 771 O O . ALA A 1 100 ? 22.647 1.539 -13.176 1.00 67.06 100 ALA A O 1
ATOM 772 N N . ARG A 1 101 ? 24.020 -0.125 -13.814 1.00 73.56 101 ARG A N 1
ATOM 773 C CA . ARG A 1 101 ? 23.244 -1.198 -13.166 1.00 73.56 101 ARG A CA 1
ATOM 774 C C . ARG A 1 101 ? 23.241 -1.051 -11.650 1.00 73.56 101 ARG A C 1
ATOM 776 O O . ARG A 1 101 ? 22.192 -1.246 -11.040 1.00 73.56 101 ARG A O 1
ATOM 783 N N . ASN A 1 102 ? 24.386 -0.726 -11.048 1.00 83.06 102 ASN A N 1
ATOM 784 C CA . ASN A 1 102 ? 24.488 -0.548 -9.605 1.00 83.06 102 ASN A CA 1
ATOM 785 C C . ASN A 1 102 ? 23.673 0.664 -9.138 1.00 83.06 102 ASN A C 1
ATOM 787 O O . ASN A 1 102 ? 22.857 0.527 -8.233 1.00 83.06 102 ASN A O 1
ATOM 791 N N . LEU A 1 103 ? 23.792 1.797 -9.835 1.00 85.62 103 LEU A N 1
ATOM 792 C CA . LEU A 1 103 ? 23.007 3.004 -9.575 1.00 85.62 103 LEU A CA 1
ATOM 793 C C . LEU A 1 103 ? 21.502 2.749 -9.743 1.00 85.62 103 LEU A C 1
ATOM 795 O O . LEU A 1 103 ? 20.718 3.089 -8.866 1.00 85.62 103 LEU A O 1
ATOM 799 N N . ALA A 1 104 ? 21.082 2.073 -10.817 1.00 86.88 104 ALA A N 1
ATOM 800 C CA . ALA A 1 104 ? 19.678 1.714 -11.029 1.00 86.88 104 ALA A CA 1
ATOM 801 C C . ALA A 1 104 ? 19.135 0.772 -9.940 1.00 86.88 104 ALA A C 1
ATOM 803 O O . ALA A 1 104 ? 17.959 0.851 -9.579 1.00 86.88 104 ALA A O 1
ATOM 804 N N . ARG A 1 105 ? 19.971 -0.137 -9.418 1.00 89.31 105 ARG A N 1
ATOM 805 C CA . ARG A 1 105 ? 19.615 -1.017 -8.295 1.00 89.31 105 ARG A CA 1
ATOM 806 C C . ARG A 1 105 ? 19.477 -0.219 -7.000 1.00 89.31 105 ARG A C 1
ATOM 808 O O . ARG A 1 105 ? 18.476 -0.384 -6.314 1.00 89.31 105 ARG A O 1
ATOM 815 N N . GLN A 1 106 ? 20.432 0.661 -6.706 1.00 91.56 106 GLN A N 1
ATOM 816 C CA . GLN A 1 106 ? 20.411 1.521 -5.522 1.00 91.56 106 GLN A CA 1
ATOM 817 C C . GLN A 1 106 ? 19.233 2.501 -5.545 1.00 91.56 106 GLN A C 1
ATOM 819 O O . GLN A 1 106 ? 18.574 2.660 -4.527 1.00 91.56 106 GLN A O 1
ATOM 824 N N . LEU A 1 107 ? 18.895 3.081 -6.702 1.00 91.94 107 LEU A N 1
ATOM 825 C CA . LEU A 1 107 ? 17.707 3.928 -6.864 1.00 91.94 107 LEU A CA 1
ATOM 826 C C . LEU A 1 107 ? 16.412 3.165 -6.610 1.00 91.94 107 LEU A C 1
ATOM 828 O O . LEU A 1 107 ? 15.519 3.692 -5.959 1.00 91.94 107 LEU A O 1
ATOM 832 N N . ARG A 1 108 ? 16.293 1.928 -7.114 1.00 91.88 108 ARG A N 1
ATOM 833 C CA . ARG A 1 108 ? 15.124 1.085 -6.830 1.00 91.88 108 ARG A CA 1
ATOM 834 C C . ARG A 1 108 ? 15.031 0.755 -5.344 1.00 91.88 108 ARG A C 1
ATOM 836 O O . ARG A 1 108 ? 13.964 0.954 -4.777 1.00 91.88 108 ARG A O 1
ATOM 843 N N . ALA A 1 109 ? 16.146 0.354 -4.733 1.00 92.31 109 ALA A N 1
ATOM 844 C CA . ALA A 1 109 ? 16.219 0.060 -3.306 1.00 92.31 109 ALA A CA 1
ATOM 845 C C . ALA A 1 109 ? 15.819 1.274 -2.458 1.00 92.31 109 ALA A C 1
ATOM 847 O O . ALA A 1 109 ? 14.929 1.158 -1.631 1.00 92.31 109 ALA A O 1
ATOM 848 N N . VAL A 1 110 ? 16.384 2.456 -2.725 1.00 95.19 110 VAL A N 1
ATOM 849 C CA . VAL A 1 110 ? 16.015 3.693 -2.019 1.00 95.19 110 VAL A CA 1
ATOM 850 C C . VAL A 1 110 ? 14.565 4.094 -2.280 1.00 95.19 110 VAL A C 1
ATOM 852 O O . VAL A 1 110 ? 13.877 4.531 -1.369 1.00 95.19 110 VAL A O 1
ATOM 855 N N . LYS A 1 111 ? 14.054 3.931 -3.502 1.00 93.25 111 LYS A N 1
ATOM 856 C CA . LYS A 1 111 ? 12.650 4.226 -3.825 1.00 93.25 111 LYS A CA 1
ATOM 857 C C . LYS A 1 111 ? 11.680 3.334 -3.032 1.00 93.25 111 LYS A C 1
ATOM 859 O O . LYS A 1 111 ? 10.578 3.789 -2.716 1.00 93.25 111 LYS A O 1
ATOM 864 N N . ASP A 1 112 ? 12.060 2.091 -2.739 1.00 91.00 112 ASP A N 1
ATOM 865 C CA . ASP A 1 112 ? 11.289 1.181 -1.882 1.00 91.00 112 ASP A CA 1
ATOM 866 C C . ASP A 1 112 ? 11.506 1.491 -0.388 1.00 91.00 112 ASP A C 1
ATOM 868 O O . ASP A 1 112 ? 10.545 1.505 0.376 1.00 91.00 112 ASP A O 1
ATOM 872 N N . ASP A 1 113 ? 12.724 1.858 0.016 1.00 92.19 113 ASP A N 1
ATOM 873 C CA . ASP A 1 113 ? 13.047 2.274 1.387 1.00 92.19 113 ASP A CA 1
ATOM 874 C C . ASP A 1 113 ? 12.272 3.538 1.800 1.00 92.19 113 ASP A C 1
ATOM 876 O O . ASP A 1 113 ? 11.644 3.567 2.855 1.00 92.19 113 ASP A O 1
ATOM 880 N N . ILE A 1 114 ? 12.173 4.534 0.906 1.00 92.62 114 ILE A N 1
ATOM 881 C CA . ILE A 1 114 ? 11.326 5.723 1.099 1.00 92.62 114 ILE A CA 1
ATOM 882 C C . ILE A 1 114 ? 9.875 5.319 1.379 1.00 92.62 114 ILE A C 1
ATOM 884 O O . ILE A 1 114 ? 9.254 5.906 2.258 1.00 92.62 114 ILE A O 1
ATOM 888 N N . LEU A 1 115 ? 9.314 4.333 0.663 1.00 89.75 115 LEU A N 1
ATOM 889 C CA . LEU A 1 115 ? 7.937 3.894 0.930 1.00 89.75 115 LEU A CA 1
ATOM 890 C C . LEU A 1 115 ? 7.796 3.296 2.325 1.00 89.75 115 LEU A C 1
ATOM 892 O O . LEU A 1 115 ? 6.839 3.618 3.026 1.00 89.75 115 LEU A O 1
ATOM 896 N N . ASN A 1 116 ? 8.735 2.436 2.715 1.00 90.75 116 ASN A N 1
ATOM 897 C CA . ASN A 1 116 ? 8.705 1.781 4.016 1.00 90.75 116 ASN A CA 1
ATOM 898 C C . ASN A 1 116 ? 8.826 2.809 5.148 1.00 90.75 116 ASN A C 1
ATOM 900 O O . ASN A 1 116 ? 8.038 2.780 6.091 1.00 90.75 116 ASN A O 1
ATOM 904 N N . LYS A 1 117 ? 9.752 3.768 5.028 1.00 90.69 117 LYS A N 1
ATOM 905 C CA . LYS A 1 117 ? 9.939 4.827 6.028 1.00 90.69 117 LYS A CA 1
ATOM 906 C C . LYS A 1 117 ? 8.769 5.808 6.078 1.00 90.69 117 LYS A C 1
ATOM 908 O O . LYS A 1 117 ? 8.346 6.178 7.167 1.00 90.69 117 LYS A O 1
ATOM 913 N N . VAL A 1 118 ? 8.175 6.159 4.934 1.00 89.94 118 VAL A N 1
ATOM 914 C CA . VAL A 1 118 ? 6.928 6.944 4.884 1.00 89.94 118 VAL A CA 1
ATOM 915 C C . VAL A 1 118 ? 5.790 6.216 5.599 1.00 89.94 118 VAL A C 1
ATOM 917 O O . VAL A 1 118 ? 5.077 6.832 6.383 1.00 89.94 118 VAL A O 1
ATOM 920 N N . MET A 1 119 ? 5.633 4.908 5.378 1.00 88.38 1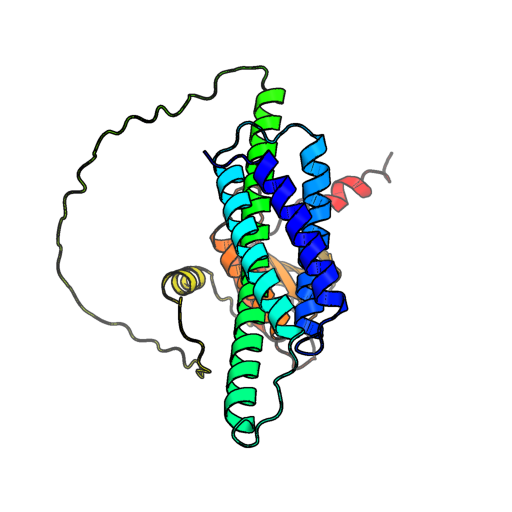19 MET A N 1
ATOM 921 C CA . MET A 1 119 ? 4.603 4.110 6.048 1.00 88.38 119 MET A CA 1
ATOM 922 C C . MET A 1 119 ? 4.802 4.083 7.569 1.00 88.38 119 MET A C 1
ATOM 924 O O . MET A 1 119 ? 3.838 4.276 8.309 1.00 88.38 119 MET A O 1
ATOM 928 N N . LEU A 1 120 ? 6.041 3.890 8.033 1.00 86.75 120 LEU A N 1
ATOM 929 C CA . LEU A 1 120 ? 6.378 3.917 9.459 1.00 86.75 120 LEU A CA 1
ATOM 930 C C . LEU A 1 120 ? 6.132 5.296 10.080 1.00 86.75 120 LEU A C 1
ATOM 932 O O . LEU A 1 120 ? 5.518 5.380 11.141 1.00 86.75 120 LEU A O 1
ATOM 936 N N . ALA A 1 121 ? 6.537 6.373 9.401 1.00 86.88 121 ALA A N 1
ATOM 937 C CA . ALA A 1 121 ? 6.273 7.737 9.846 1.00 86.88 121 ALA A CA 1
ATOM 938 C C . ALA A 1 121 ? 4.766 8.018 9.920 1.00 86.88 121 ALA A C 1
ATOM 940 O O . ALA A 1 121 ? 4.288 8.498 10.943 1.00 86.88 121 ALA A O 1
ATOM 941 N N . SER A 1 122 ? 3.992 7.647 8.895 1.00 86.25 122 SER A N 1
ATOM 942 C CA . SER A 1 122 ? 2.529 7.764 8.917 1.00 86.25 122 SER A CA 1
ATOM 943 C C . SER A 1 122 ? 1.898 6.975 10.059 1.00 86.25 122 SER A C 1
ATOM 945 O O . SER A 1 122 ? 0.999 7.489 10.716 1.00 86.25 122 SER A O 1
ATOM 947 N N . PHE A 1 123 ? 2.361 5.752 10.324 1.00 87.25 123 PHE A N 1
ATOM 948 C CA . PHE A 1 123 ? 1.869 4.965 11.450 1.00 87.25 123 PHE A CA 1
ATOM 949 C C . PHE A 1 123 ? 2.167 5.649 12.789 1.00 87.25 123 PHE A C 1
ATOM 951 O O . PHE A 1 123 ? 1.255 5.812 13.596 1.00 87.25 123 PHE A O 1
ATOM 958 N N . ALA A 1 124 ? 3.403 6.107 13.005 1.00 84.31 124 ALA A N 1
ATOM 959 C CA . ALA A 1 124 ? 3.796 6.796 14.233 1.00 84.31 124 ALA A CA 1
ATOM 960 C C . ALA A 1 124 ? 3.002 8.097 14.448 1.00 84.31 124 ALA A C 1
ATOM 962 O O . ALA A 1 124 ? 2.518 8.348 15.551 1.00 84.31 124 ALA A O 1
ATOM 963 N N . ILE A 1 125 ? 2.813 8.888 13.386 1.00 81.88 125 ILE A N 1
ATOM 964 C CA . ILE A 1 125 ? 2.015 10.122 13.403 1.00 81.88 125 ILE A CA 1
ATOM 965 C C . ILE A 1 125 ? 0.546 9.813 13.715 1.00 81.88 125 ILE A C 1
ATOM 967 O O . ILE A 1 125 ? -0.044 10.439 14.595 1.00 81.88 125 ILE A O 1
ATOM 971 N N . ASN A 1 126 ? -0.056 8.835 13.034 1.00 83.69 126 ASN A N 1
ATOM 972 C CA . ASN A 1 126 ? -1.457 8.463 13.247 1.00 83.69 126 ASN A CA 1
ATOM 973 C C . ASN A 1 126 ? -1.685 7.901 14.656 1.00 83.69 126 ASN A C 1
ATOM 975 O O . ASN A 1 126 ? -2.681 8.227 15.298 1.00 83.69 126 ASN A O 1
ATOM 979 N N . ALA A 1 127 ? -0.754 7.092 15.166 1.00 83.19 127 ALA A N 1
ATOM 980 C CA . ALA A 1 127 ? -0.811 6.584 16.531 1.00 83.19 127 ALA A CA 1
ATOM 981 C C . ALA A 1 127 ? -0.728 7.731 17.547 1.00 83.19 127 ALA A C 1
ATOM 983 O O . ALA A 1 127 ? -1.568 7.814 18.439 1.00 83.19 127 ALA A O 1
ATOM 984 N N . HIS A 1 128 ? 0.228 8.653 17.381 1.00 79.44 128 HIS A N 1
ATOM 985 C CA . HIS A 1 128 ? 0.381 9.789 18.287 1.00 79.44 128 HIS A CA 1
ATOM 986 C C . HIS A 1 128 ? -0.838 10.717 18.273 1.00 79.44 128 HIS A C 1
ATOM 988 O O . HIS A 1 128 ? -1.357 11.066 19.326 1.00 79.44 128 HIS A O 1
ATOM 994 N N . THR A 1 129 ? -1.332 11.079 17.088 1.00 76.69 129 THR A N 1
ATOM 995 C CA . THR A 1 129 ? -2.523 11.933 16.946 1.00 76.69 129 THR A CA 1
ATOM 996 C C . THR A 1 129 ? -3.771 11.277 17.532 1.00 76.69 129 THR A C 1
ATOM 998 O O . THR A 1 129 ? -4.554 11.960 18.186 1.00 76.69 129 THR A O 1
ATOM 1001 N N . THR A 1 130 ? -3.932 9.958 17.382 1.00 80.75 130 THR A N 1
ATOM 1002 C CA . THR A 1 130 ? -5.034 9.209 18.010 1.00 80.75 130 THR A CA 1
ATOM 1003 C C . THR A 1 130 ? -4.918 9.221 19.533 1.00 80.75 130 THR A C 1
ATOM 1005 O O . THR A 1 130 ? -5.901 9.502 20.212 1.00 80.75 130 THR A O 1
ATOM 1008 N N . ILE A 1 131 ? -3.723 8.965 20.081 1.00 76.75 131 ILE A N 1
ATOM 1009 C CA . ILE A 1 131 ? -3.473 9.027 21.530 1.00 76.75 131 ILE A CA 1
ATOM 1010 C C . ILE A 1 131 ? -3.776 10.433 22.055 1.00 76.75 131 ILE A C 1
ATOM 1012 O O . ILE A 1 131 ? -4.520 10.569 23.022 1.00 76.75 131 ILE A O 1
ATOM 1016 N N . LEU A 1 132 ? -3.265 11.473 21.392 1.00 74.06 132 LEU A N 1
ATOM 1017 C CA . LEU A 1 132 ? -3.499 12.862 21.774 1.00 74.06 132 LEU A CA 1
ATOM 1018 C C . LEU A 1 132 ? -5.001 13.193 21.766 1.00 74.06 132 LEU A C 1
ATOM 1020 O O . LEU A 1 132 ? -5.520 13.697 22.760 1.00 74.06 132 LEU A O 1
ATOM 1024 N N . LEU A 1 133 ? -5.724 12.838 20.698 1.00 72.56 133 LEU A N 1
ATOM 1025 C CA . LEU A 1 133 ? -7.169 13.061 20.594 1.00 72.56 133 LEU A CA 1
ATOM 1026 C C . LEU A 1 133 ? -7.936 12.361 21.725 1.00 72.56 133 LEU A C 1
ATOM 1028 O O . LEU A 1 133 ? -8.786 12.982 22.360 1.00 72.56 133 LEU A O 1
ATOM 1032 N N . LEU A 1 134 ? -7.601 11.099 22.012 1.00 72.38 134 LEU A N 1
ATOM 1033 C CA . LEU A 1 134 ? -8.202 10.351 23.114 1.00 72.38 134 LEU A CA 1
ATOM 1034 C C . LEU A 1 134 ? -7.934 11.043 24.453 1.00 72.38 134 LEU A C 1
ATOM 1036 O O . LEU A 1 134 ? -8.874 11.259 25.210 1.00 72.38 134 LEU A O 1
ATOM 1040 N N . THR A 1 135 ? -6.694 11.477 24.713 1.00 67.06 135 THR A N 1
ATOM 1041 C CA . THR A 1 135 ? -6.352 12.177 25.964 1.00 67.06 135 THR A CA 1
ATOM 1042 C C . THR A 1 135 ? -7.088 13.508 26.133 1.00 67.06 135 THR A C 1
ATOM 1044 O O . THR A 1 135 ? -7.438 13.862 27.260 1.00 67.06 135 THR A O 1
ATOM 1047 N N . MET A 1 136 ? -7.378 14.222 25.037 1.00 66.56 136 MET A N 1
ATOM 1048 C CA . MET A 1 136 ? -8.177 15.453 25.072 1.00 66.56 136 MET A CA 1
ATOM 1049 C C . MET A 1 136 ? -9.671 15.175 25.283 1.00 66.56 136 MET A C 1
ATOM 1051 O O . MET A 1 136 ? -10.336 15.927 25.992 1.00 66.56 136 MET A O 1
ATOM 1055 N N . GLN A 1 137 ? -10.203 14.092 24.707 1.00 59.41 137 GLN A N 1
ATOM 1056 C CA . GLN A 1 137 ? -11.610 13.704 24.852 1.00 59.41 137 GLN A CA 1
ATOM 1057 C C . GLN A 1 137 ? -11.939 13.147 26.246 1.00 59.41 137 GLN A C 1
ATOM 1059 O O . GLN A 1 137 ? -13.068 13.298 26.706 1.00 59.41 137 GLN A O 1
ATOM 1064 N N . THR A 1 138 ? -10.972 12.542 26.944 1.00 53.66 138 THR A N 1
ATOM 1065 C CA . THR A 1 138 ? -11.179 11.938 28.275 1.00 53.66 138 THR A CA 1
ATOM 1066 C C . THR A 1 138 ? -10.877 12.856 29.465 1.00 53.66 138 THR A C 1
ATOM 1068 O O . THR A 1 138 ? -10.863 12.374 30.595 1.00 53.66 138 THR A O 1
ATOM 1071 N N . GLY A 1 139 ? -10.640 14.158 29.263 1.00 46.44 139 GLY A N 1
ATOM 1072 C CA . GLY A 1 139 ? -10.603 15.138 30.359 1.00 46.44 139 GLY A CA 1
ATOM 1073 C C . GLY A 1 139 ? -9.667 14.784 31.527 1.00 46.44 139 GLY A C 1
ATOM 1074 O O . GLY A 1 139 ? -10.077 14.856 32.680 1.00 46.44 139 GLY A O 1
ATOM 1075 N N . GLY A 1 140 ? -8.421 14.384 31.254 1.00 48.75 140 GLY A N 1
ATOM 1076 C CA . GLY A 1 140 ? -7.388 14.273 32.295 1.00 48.75 140 GLY A CA 1
ATOM 1077 C C . GLY A 1 140 ? -7.529 13.125 33.306 1.00 48.75 140 GLY A C 1
ATOM 1078 O O . GLY A 1 140 ? -6.808 13.127 34.304 1.00 48.75 140 GLY A O 1
ATOM 1079 N N . TYR A 1 141 ? -8.377 12.117 33.075 1.00 39.94 141 TYR A N 1
ATOM 1080 C CA . TYR A 1 141 ? -8.296 10.886 33.866 1.00 39.94 141 TYR A CA 1
ATOM 1081 C C . TYR A 1 141 ? -7.076 10.060 33.436 1.00 39.94 141 TYR A C 1
ATOM 1083 O O . TYR A 1 141 ? -6.998 9.547 32.322 1.00 39.94 141 TYR A O 1
ATOM 1091 N N . LEU A 1 142 ? -6.104 9.995 34.347 1.00 38.12 142 LEU A N 1
ATOM 1092 C CA . LEU A 1 142 ? -4.869 9.212 34.315 1.00 38.12 142 LEU A CA 1
ATOM 1093 C C . LEU A 1 142 ? -5.009 7.861 33.588 1.00 38.12 142 LEU A C 1
ATOM 1095 O O . LEU A 1 142 ? -5.533 6.898 34.146 1.00 38.12 142 LEU A O 1
ATOM 1099 N N . LEU A 1 143 ? -4.411 7.745 32.399 1.00 36.00 143 LEU A N 1
ATOM 1100 C CA . LEU A 1 143 ? -3.837 6.466 31.981 1.00 36.00 143 LEU A CA 1
ATOM 1101 C C . LEU A 1 143 ? -2.638 6.186 32.902 1.00 36.00 143 LEU A C 1
ATOM 1103 O O . LEU A 1 143 ? -1.814 7.090 33.090 1.00 36.00 143 LEU A O 1
ATOM 1107 N N . PRO A 1 144 ? -2.502 4.981 33.489 1.00 36.16 144 PRO A N 1
ATOM 1108 C CA . PRO A 1 144 ? -1.333 4.656 34.289 1.00 36.16 144 PRO A CA 1
ATOM 1109 C C . PRO A 1 144 ? -0.092 4.842 33.420 1.00 36.16 144 PRO A C 1
ATOM 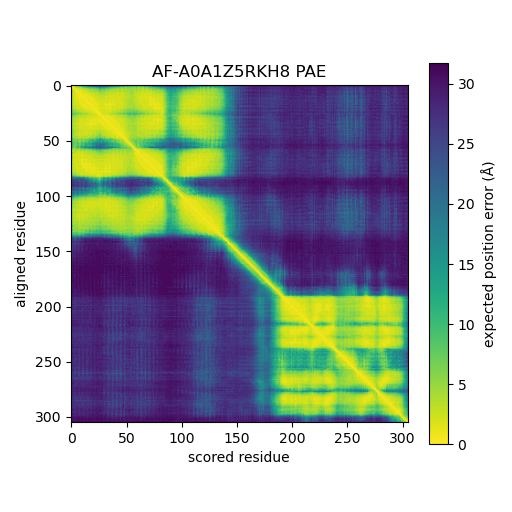1111 O O . PRO A 1 144 ? 0.085 4.147 32.417 1.00 36.16 144 PRO A O 1
ATOM 1114 N N . ARG A 1 145 ? 0.776 5.792 33.789 1.00 33.78 145 ARG A N 1
ATOM 1115 C CA . ARG A 1 145 ? 2.136 5.823 33.259 1.00 33.78 145 ARG A CA 1
ATOM 1116 C C . ARG A 1 145 ? 2.744 4.464 33.579 1.00 33.78 145 ARG A C 1
ATOM 1118 O O . ARG A 1 145 ? 2.988 4.170 34.748 1.00 33.78 145 ARG A O 1
ATOM 1125 N N . LEU A 1 146 ? 2.990 3.650 32.554 1.00 34.28 146 LEU A N 1
ATOM 1126 C CA . LEU A 1 146 ? 3.925 2.539 32.659 1.00 34.28 146 LEU A CA 1
ATOM 1127 C C . LEU A 1 146 ? 5.277 3.159 33.005 1.00 34.28 146 LEU A C 1
ATOM 1129 O O . LEU A 1 146 ? 5.993 3.689 32.156 1.00 34.28 146 LEU A O 1
ATOM 1133 N N . ARG A 1 147 ? 5.553 3.186 34.306 1.00 30.12 147 ARG A N 1
ATOM 1134 C CA . ARG A 1 147 ? 6.839 3.534 34.881 1.00 30.12 147 ARG A CA 1
ATOM 1135 C C . ARG A 1 147 ? 7.851 2.579 34.257 1.00 30.12 147 ARG A C 1
ATOM 1137 O O . ARG A 1 147 ? 7.690 1.365 34.347 1.00 30.12 147 ARG A O 1
ATOM 1144 N N . GLN A 1 148 ? 8.860 3.134 33.592 1.00 40.38 148 GLN A N 1
ATOM 1145 C CA . GLN A 1 148 ? 10.079 2.401 33.284 1.00 40.38 148 GLN A CA 1
ATOM 1146 C C . GLN A 1 148 ? 10.742 2.054 34.618 1.00 40.38 148 GLN A C 1
ATOM 1148 O O . GLN A 1 148 ? 11.527 2.841 35.134 1.00 40.38 148 GLN A O 1
ATOM 1153 N N . ASP A 1 149 ? 10.395 0.903 35.187 1.00 26.91 149 ASP A N 1
ATOM 1154 C CA . ASP A 1 149 ? 11.296 0.210 36.095 1.00 26.91 149 ASP A CA 1
ATOM 1155 C C . ASP A 1 149 ? 12.108 -0.773 35.258 1.00 26.91 149 ASP A C 1
ATOM 1157 O O . ASP A 1 149 ? 11.639 -1.813 34.793 1.00 26.91 149 ASP A O 1
ATOM 1161 N N . THR A 1 150 ? 13.359 -0.386 35.038 1.00 40.22 150 THR A N 1
ATOM 1162 C CA . THR A 1 150 ? 14.468 -1.270 34.703 1.00 40.22 150 THR A CA 1
ATOM 1163 C C . THR A 1 150 ? 14.646 -2.287 35.831 1.00 40.22 150 THR A C 1
ATOM 1165 O O . THR A 1 150 ? 15.458 -2.094 36.731 1.00 40.22 150 THR A O 1
ATOM 1168 N N . GLY A 1 151 ? 13.866 -3.363 35.795 1.00 28.23 151 GLY A N 1
ATOM 1169 C CA . GLY A 1 151 ? 14.129 -4.596 36.527 1.00 28.23 151 GLY A CA 1
ATOM 1170 C C . GLY A 1 151 ? 14.619 -5.645 35.540 1.00 28.23 151 GLY A C 1
ATOM 1171 O O . GLY A 1 151 ? 13.857 -6.088 34.684 1.00 28.23 151 GLY A O 1
ATOM 1172 N N . MET A 1 152 ? 15.898 -6.017 35.622 1.00 28.70 152 MET A N 1
ATOM 1173 C CA . MET A 1 152 ? 16.415 -7.192 34.923 1.00 28.70 152 MET A CA 1
ATOM 1174 C C . MET A 1 152 ? 15.600 -8.417 35.352 1.00 28.70 152 MET A C 1
ATOM 1176 O O . MET A 1 152 ? 15.616 -8.788 36.522 1.00 28.70 152 MET A O 1
ATOM 1180 N N . VAL A 1 153 ? 14.910 -9.048 34.405 1.00 28.55 153 VAL A N 1
ATOM 1181 C CA . VAL A 1 153 ? 14.410 -10.414 34.567 1.00 28.55 153 VAL A CA 1
ATOM 1182 C C . VAL A 1 153 ? 15.356 -11.310 33.781 1.00 28.55 153 VAL A C 1
ATOM 1184 O O . VAL A 1 153 ? 15.396 -11.259 32.551 1.00 28.55 153 VAL A O 1
ATOM 1187 N N . GLU A 1 154 ? 16.166 -12.080 34.507 1.00 24.34 154 GLU A N 1
ATOM 1188 C CA . GLU A 1 154 ? 16.989 -13.153 33.953 1.00 24.34 154 GLU A CA 1
ATOM 1189 C C . GLU A 1 154 ? 16.097 -14.150 33.208 1.00 24.34 154 GLU A C 1
ATOM 1191 O O . GLU A 1 154 ? 15.233 -14.804 33.794 1.00 24.34 154 GLU A O 1
ATOM 1196 N N . ILE A 1 155 ? 16.323 -14.296 31.903 1.00 26.67 155 ILE A N 1
ATOM 1197 C CA . ILE A 1 155 ? 15.772 -15.412 31.139 1.00 26.67 155 ILE A CA 1
ATOM 1198 C C . ILE A 1 155 ? 16.689 -16.604 31.400 1.00 26.67 155 ILE A C 1
ATOM 1200 O O . ILE A 1 155 ? 17.762 -16.726 30.809 1.00 26.67 155 ILE A O 1
ATOM 1204 N N . SER A 1 156 ? 16.271 -17.482 32.308 1.00 26.36 156 SER A N 1
ATOM 1205 C CA . SER A 1 156 ? 16.921 -18.770 32.517 1.00 26.36 156 SER A CA 1
ATOM 1206 C C . SER A 1 156 ? 16.840 -19.601 31.233 1.00 26.36 156 SER A C 1
ATOM 1208 O O . SER A 1 156 ? 15.764 -20.003 30.787 1.00 26.36 156 SER A O 1
ATOM 1210 N N . HIS A 1 157 ? 17.999 -19.875 30.637 1.00 29.81 157 HIS A N 1
ATOM 1211 C CA . HIS A 1 157 ? 18.146 -20.880 29.595 1.00 29.81 157 HIS A CA 1
ATOM 1212 C C . HIS A 1 157 ? 17.769 -22.258 30.146 1.00 29.81 157 HIS A C 1
ATOM 1214 O O . HIS A 1 157 ? 18.452 -22.791 31.017 1.00 29.81 157 HIS A O 1
ATOM 1220 N N . SER A 1 158 ? 16.733 -22.877 29.582 1.00 27.50 158 SER A N 1
ATOM 1221 C CA . SER A 1 158 ? 16.573 -24.328 29.644 1.00 27.50 158 SER A CA 1
ATOM 1222 C C . SER A 1 158 ? 16.675 -24.905 28.237 1.00 27.50 158 SER A C 1
ATOM 1224 O O . SER A 1 158 ? 15.837 -24.700 27.362 1.00 27.50 158 SER A O 1
ATOM 1226 N N . HIS A 1 159 ? 17.781 -25.611 28.021 1.00 29.73 159 HIS A N 1
ATOM 1227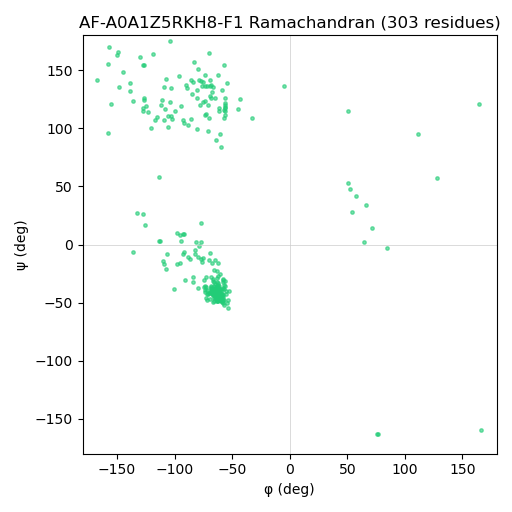 C CA . HIS A 1 159 ? 17.934 -26.578 26.953 1.00 29.73 159 HIS A CA 1
ATOM 1228 C C . HIS A 1 159 ? 16.867 -27.668 27.090 1.00 29.73 159 HIS A C 1
ATOM 1230 O O . HIS A 1 159 ? 16.750 -28.279 28.150 1.00 29.73 159 HIS A O 1
ATOM 1236 N N . SER A 1 160 ? 16.195 -28.015 25.995 1.00 25.20 160 SER A N 1
ATOM 1237 C CA . SER A 1 160 ? 15.727 -29.386 25.814 1.00 25.20 160 SER A CA 1
ATOM 1238 C C . SER A 1 160 ? 15.946 -29.835 24.377 1.00 25.20 160 SER A C 1
ATOM 1240 O O . SER A 1 160 ? 15.724 -29.097 23.418 1.00 25.20 160 SER A O 1
ATOM 1242 N N . ARG A 1 161 ? 16.513 -31.035 24.283 1.00 25.42 161 ARG A N 1
ATOM 1243 C CA . ARG A 1 161 ? 17.043 -31.690 23.092 1.00 25.42 161 ARG A CA 1
ATOM 1244 C C . ARG A 1 161 ? 15.925 -32.385 22.309 1.00 25.42 161 ARG A C 1
ATOM 1246 O O . ARG A 1 161 ? 14.893 -32.738 22.861 1.00 25.42 161 ARG A O 1
ATOM 1253 N N . HIS A 1 162 ? 16.225 -32.577 21.025 1.00 26.92 162 HIS A N 1
ATOM 1254 C CA . HIS A 1 162 ? 15.636 -33.485 20.037 1.00 26.92 162 HIS A CA 1
ATOM 1255 C C . HIS A 1 162 ? 14.554 -34.479 20.486 1.00 26.92 162 HIS A C 1
ATOM 1257 O O . HIS A 1 162 ? 14.790 -35.306 21.362 1.00 26.92 162 HIS A O 1
ATOM 1263 N N . SER A 1 163 ? 13.506 -34.582 19.664 1.00 23.91 163 SER A N 1
ATOM 1264 C CA . SER A 1 163 ? 13.160 -35.883 19.087 1.00 23.91 163 SER A CA 1
ATOM 1265 C C . SER A 1 163 ? 12.541 -35.726 17.694 1.00 23.91 163 SER A C 1
ATOM 1267 O O . SER A 1 163 ? 11.737 -34.830 17.444 1.00 23.91 163 SER A O 1
ATOM 1269 N N . THR A 1 164 ? 13.002 -36.577 16.789 1.00 29.62 164 THR A N 1
ATOM 1270 C CA . THR A 1 164 ? 12.677 -36.705 15.368 1.00 29.62 164 THR A CA 1
ATOM 1271 C C . THR A 1 164 ? 11.442 -37.592 15.164 1.00 29.62 164 THR A C 1
ATOM 1273 O O . THR A 1 164 ? 11.321 -38.608 15.843 1.00 29.62 164 THR A O 1
ATOM 1276 N N . ASN A 1 165 ? 10.561 -37.253 14.214 1.00 27.94 165 ASN A N 1
ATOM 1277 C CA . ASN A 1 165 ? 10.208 -38.100 13.054 1.00 27.94 165 ASN A CA 1
ATOM 1278 C C . ASN A 1 165 ? 8.916 -37.634 12.352 1.00 27.94 165 ASN A C 1
ATOM 1280 O O . ASN A 1 165 ? 7.840 -37.600 12.938 1.00 27.94 165 ASN A O 1
ATOM 1284 N N . ASP A 1 166 ? 9.099 -37.321 11.067 1.00 27.38 166 ASP A N 1
ATOM 1285 C CA . ASP A 1 166 ? 8.290 -37.661 9.892 1.00 27.38 166 ASP A CA 1
ATOM 1286 C C . ASP A 1 166 ? 6.770 -37.418 9.843 1.00 27.38 166 ASP A C 1
ATOM 1288 O O . ASP A 1 166 ? 5.974 -38.177 10.381 1.00 27.38 166 ASP A O 1
ATOM 1292 N N . ALA A 1 167 ? 6.372 -36.516 8.934 1.00 28.08 167 ALA A N 1
ATOM 1293 C CA . ALA A 1 167 ? 5.520 -36.897 7.800 1.00 28.08 167 ALA A CA 1
ATOM 1294 C C . ALA A 1 167 ? 5.698 -35.918 6.625 1.00 28.08 167 ALA A C 1
ATOM 1296 O O . ALA A 1 167 ? 5.492 -34.711 6.729 1.00 28.08 167 ALA A O 1
ATOM 1297 N N . ARG A 1 168 ? 6.115 -36.480 5.490 1.00 29.23 168 ARG A N 1
ATOM 1298 C CA . ARG A 1 168 ? 6.342 -35.827 4.199 1.00 29.23 168 ARG A CA 1
ATOM 1299 C C . ARG A 1 168 ? 5.020 -35.424 3.532 1.00 29.23 168 ARG A C 1
ATOM 1301 O O . ARG A 1 168 ? 4.125 -36.250 3.407 1.00 29.23 168 ARG A O 1
ATOM 1308 N N . SER A 1 169 ? 4.972 -34.218 2.970 1.00 31.55 169 SER A N 1
ATOM 1309 C CA . SER A 1 169 ? 4.180 -33.891 1.775 1.00 31.55 169 SER A CA 1
ATOM 1310 C C . SER A 1 169 ? 4.789 -32.647 1.125 1.00 31.55 169 SER A C 1
ATOM 1312 O O . SER A 1 169 ? 4.541 -31.521 1.552 1.00 31.55 169 SER A O 1
ATOM 1314 N N . ALA A 1 170 ? 5.643 -32.873 0.127 1.00 28.50 170 ALA A N 1
ATOM 1315 C CA . ALA A 1 170 ? 6.317 -31.839 -0.645 1.00 28.50 170 ALA A CA 1
ATOM 1316 C C . ALA A 1 170 ? 5.322 -31.062 -1.526 1.00 28.50 170 ALA A C 1
ATOM 1318 O O . ALA A 1 170 ? 4.444 -31.649 -2.154 1.00 28.50 170 ALA A O 1
ATOM 1319 N N . LEU A 1 171 ? 5.479 -29.738 -1.573 1.00 33.59 171 LEU A N 1
ATOM 1320 C CA . LEU A 1 171 ? 4.908 -28.880 -2.606 1.00 33.59 171 LEU A CA 1
ATOM 1321 C C . LEU A 1 171 ? 5.971 -28.689 -3.690 1.00 33.59 171 LEU A C 1
ATOM 1323 O O . LEU A 1 171 ? 7.024 -28.115 -3.412 1.00 33.59 171 LEU A O 1
ATOM 1327 N N . ASP A 1 172 ? 5.673 -29.119 -4.913 1.00 26.47 172 ASP A N 1
ATOM 1328 C CA . ASP A 1 172 ? 6.408 -28.706 -6.106 1.00 26.47 172 ASP A CA 1
ATOM 1329 C C . ASP A 1 172 ? 6.082 -27.238 -6.398 1.00 26.47 172 ASP A C 1
ATOM 1331 O O . ASP A 1 172 ? 5.040 -26.887 -6.957 1.00 26.47 172 ASP A O 1
ATOM 1335 N N . VAL A 1 173 ? 6.976 -26.360 -5.955 1.00 35.97 173 VAL A N 1
ATOM 1336 C CA . VAL A 1 173 ? 7.037 -24.964 -6.378 1.00 35.97 173 VAL A CA 1
ATOM 1337 C C . VAL A 1 173 ? 8.200 -24.868 -7.352 1.00 35.97 173 VAL A C 1
ATOM 1339 O O . VAL A 1 173 ? 9.355 -24.973 -6.941 1.00 35.97 173 VAL A O 1
ATOM 1342 N N . GLU A 1 174 ? 7.911 -24.654 -8.636 1.00 28.98 174 GLU A N 1
ATOM 1343 C CA . GLU A 1 174 ? 8.929 -24.195 -9.581 1.00 28.98 174 GLU A CA 1
ATOM 1344 C C . GLU A 1 174 ? 9.522 -22.880 -9.057 1.00 28.98 174 GLU A C 1
ATOM 1346 O O . GLU A 1 174 ? 8.867 -21.836 -8.989 1.00 28.98 174 GLU A O 1
ATOM 1351 N N . GLN A 1 175 ? 10.771 -22.972 -8.605 1.00 31.47 175 GLN A N 1
ATOM 1352 C CA . GLN A 1 175 ? 11.555 -21.876 -8.064 1.00 31.47 175 GLN A CA 1
ATOM 1353 C C . GLN A 1 175 ? 12.003 -20.939 -9.187 1.00 31.47 175 GLN A C 1
ATOM 1355 O O . GLN A 1 175 ? 12.766 -21.325 -10.070 1.00 31.47 175 GLN A O 1
ATOM 1360 N N . SER A 1 176 ? 11.654 -19.658 -9.075 1.00 28.77 176 SER A N 1
ATOM 1361 C CA . SER A 1 176 ? 12.471 -18.582 -9.638 1.00 28.77 176 SER A CA 1
ATOM 1362 C C . SER A 1 176 ? 12.978 -17.700 -8.496 1.00 28.77 176 SER A C 1
ATOM 1364 O O . SER A 1 176 ? 12.213 -16.975 -7.862 1.00 28.77 176 SER A O 1
ATOM 1366 N N . ASN A 1 177 ? 14.277 -17.832 -8.228 1.00 30.45 177 ASN A N 1
ATOM 1367 C CA . ASN A 1 177 ? 15.063 -17.221 -7.156 1.00 30.45 177 ASN A CA 1
ATOM 1368 C C . ASN A 1 177 ? 14.788 -15.730 -6.878 1.00 30.45 177 ASN A C 1
ATOM 1370 O O . ASN A 1 177 ? 15.046 -14.876 -7.727 1.00 30.45 177 ASN A O 1
ATOM 1374 N N . VAL A 1 178 ? 14.463 -15.418 -5.618 1.00 30.11 178 VAL A N 1
ATOM 1375 C CA . VAL A 1 178 ? 14.792 -14.143 -4.955 1.00 30.11 178 VAL A CA 1
ATOM 1376 C C . VAL A 1 178 ? 15.296 -14.464 -3.536 1.00 30.11 178 VAL A C 1
ATOM 1378 O O . VAL A 1 178 ? 14.577 -15.132 -2.796 1.00 30.11 178 VAL A O 1
ATOM 1381 N N . PRO A 1 179 ? 16.510 -14.040 -3.133 1.00 32.44 179 PRO A N 1
ATOM 1382 C CA . PRO A 1 179 ? 17.056 -14.369 -1.821 1.00 32.44 179 PRO A CA 1
ATOM 1383 C C . PRO A 1 179 ? 16.685 -13.327 -0.754 1.00 32.44 179 PRO A C 1
ATOM 1385 O O . PRO A 1 179 ? 16.840 -12.126 -0.974 1.00 32.44 179 PRO A O 1
ATOM 1388 N N . GLY A 1 180 ? 16.305 -13.819 0.430 1.00 31.08 180 GLY A N 1
ATOM 1389 C CA . GLY A 1 180 ? 16.478 -13.121 1.710 1.00 31.08 180 GLY A CA 1
ATOM 1390 C C . GLY A 1 180 ? 15.197 -12.641 2.399 1.00 31.08 180 GLY A C 1
ATOM 1391 O O . GLY A 1 180 ? 14.752 -11.525 2.152 1.00 31.08 180 GLY A O 1
ATOM 1392 N N . GLY A 1 181 ? 14.669 -13.455 3.326 1.00 32.59 181 GLY A N 1
ATOM 1393 C CA . GLY A 1 181 ? 13.670 -13.052 4.332 1.00 32.59 181 GLY A CA 1
ATOM 1394 C C . GLY A 1 181 ? 12.421 -13.939 4.398 1.00 32.59 181 GLY A C 1
ATOM 1395 O O . GLY A 1 181 ? 11.318 -13.437 4.204 1.00 32.59 181 GLY A O 1
ATOM 1396 N N . SER A 1 182 ? 12.557 -15.254 4.622 1.00 39.25 182 SER A N 1
ATOM 1397 C CA . SER A 1 182 ? 11.461 -16.211 4.367 1.00 39.25 182 SER A CA 1
ATOM 1398 C C . SER A 1 182 ? 11.163 -17.238 5.466 1.00 39.25 182 SER A C 1
ATOM 1400 O O . SER A 1 182 ? 10.627 -18.296 5.148 1.00 39.25 182 SER A O 1
ATOM 1402 N N . GLU A 1 183 ? 11.441 -16.972 6.744 1.00 39.62 183 GLU A N 1
ATOM 1403 C CA . GLU A 1 183 ? 11.029 -17.921 7.802 1.00 39.62 183 GLU A CA 1
ATOM 1404 C C . GLU A 1 183 ? 9.748 -17.501 8.541 1.00 39.62 183 GLU A C 1
ATOM 1406 O O . GLU A 1 183 ? 8.874 -18.336 8.765 1.00 39.62 183 GLU A O 1
ATOM 1411 N N . GLN A 1 184 ? 9.532 -16.210 8.816 1.00 40.31 184 GLN A N 1
ATOM 1412 C CA . GLN A 1 184 ? 8.327 -15.771 9.544 1.00 40.31 184 GLN A CA 1
ATOM 1413 C C . GLN A 1 184 ? 7.083 -15.571 8.669 1.00 40.31 184 GLN A C 1
ATOM 1415 O O . GLN A 1 184 ? 5.971 -15.830 9.119 1.00 40.31 184 GLN A O 1
ATOM 1420 N N . THR A 1 185 ? 7.236 -15.158 7.411 1.00 38.50 185 THR A N 1
ATOM 1421 C CA . THR A 1 185 ? 6.093 -14.886 6.516 1.00 38.50 185 THR A CA 1
ATOM 1422 C C . THR A 1 185 ? 5.433 -16.174 6.010 1.00 38.50 185 THR A C 1
ATOM 1424 O O . THR A 1 185 ? 4.222 -16.218 5.805 1.00 38.50 185 THR A O 1
ATOM 1427 N N . THR A 1 186 ? 6.218 -17.243 5.861 1.00 44.16 186 THR A N 1
ATOM 1428 C CA . THR A 1 186 ? 5.771 -18.560 5.380 1.00 44.16 186 THR A CA 1
ATOM 1429 C C . THR A 1 186 ? 4.928 -19.289 6.433 1.00 44.16 186 THR A C 1
ATOM 1431 O O . THR A 1 186 ? 3.919 -19.905 6.099 1.00 44.16 186 THR A O 1
ATOM 1434 N N . SER A 1 187 ? 5.289 -19.140 7.715 1.00 46.12 187 SER A N 1
ATOM 1435 C CA . SER A 1 187 ? 4.569 -19.692 8.878 1.00 46.12 187 SER A CA 1
ATOM 1436 C C . SER A 1 187 ? 3.116 -19.211 8.959 1.00 46.12 187 SER A C 1
ATOM 1438 O O . SER A 1 187 ? 2.201 -19.974 9.256 1.00 46.12 187 SER A O 1
ATOM 1440 N N . VAL A 1 188 ? 2.874 -17.952 8.608 1.00 47.66 188 VAL A N 1
ATOM 1441 C CA . VAL A 1 188 ? 1.554 -17.336 8.741 1.00 47.66 188 VAL A CA 1
ATOM 1442 C C . VAL A 1 188 ? 0.567 -17.847 7.681 1.00 47.66 188 VAL A C 1
ATOM 1444 O O . VAL A 1 188 ? -0.603 -18.092 7.979 1.00 47.66 188 VAL A O 1
ATOM 1447 N N . ILE A 1 189 ? 1.049 -18.104 6.463 1.00 47.62 189 ILE A N 1
ATOM 1448 C CA . ILE A 1 189 ? 0.248 -18.673 5.365 1.00 47.62 189 ILE A CA 1
ATOM 1449 C C . ILE A 1 189 ? -0.144 -20.120 5.656 1.00 47.62 189 ILE A C 1
ATOM 1451 O O . ILE A 1 189 ? -1.211 -20.556 5.228 1.00 47.62 189 ILE A O 1
ATOM 1455 N N . ALA A 1 190 ? 0.670 -20.840 6.434 1.00 52.03 190 ALA A N 1
ATOM 1456 C CA . ALA A 1 190 ? 0.359 -22.197 6.865 1.00 52.03 190 ALA A CA 1
ATOM 1457 C C . ALA A 1 190 ? -0.877 -22.280 7.786 1.00 52.03 190 ALA A C 1
ATOM 1459 O O . ALA A 1 190 ? -1.401 -23.373 7.974 1.00 52.03 190 ALA A O 1
ATOM 1460 N N . SER A 1 191 ? -1.373 -21.154 8.328 1.00 65.25 191 SER A N 1
ATOM 1461 C CA . SER A 1 191 ? -2.529 -21.141 9.242 1.00 65.25 191 SER A CA 1
ATOM 1462 C C . SER A 1 191 ? -3.890 -20.854 8.586 1.00 65.25 191 SER A C 1
ATOM 1464 O O . SER A 1 191 ? -4.919 -21.136 9.197 1.00 65.25 191 SER A O 1
ATOM 1466 N N . LEU A 1 192 ? -3.939 -20.325 7.354 1.00 74.62 192 LEU A N 1
ATOM 1467 C CA . LEU A 1 192 ? -5.207 -20.052 6.660 1.00 74.62 192 LEU A CA 1
ATOM 1468 C C . LEU A 1 192 ? -5.673 -21.256 5.838 1.00 74.62 192 LEU A C 1
ATOM 1470 O O . LEU A 1 192 ? -4.913 -21.835 5.059 1.00 74.62 192 LEU A O 1
ATOM 1474 N N . ARG A 1 193 ? -6.963 -21.591 5.949 1.00 86.62 193 ARG A N 1
ATOM 1475 C CA . ARG A 1 193 ? -7.558 -22.716 5.223 1.00 86.62 193 ARG A CA 1
ATOM 1476 C C . ARG A 1 193 ? -7.534 -22.459 3.714 1.00 86.62 193 ARG A C 1
ATOM 1478 O O . ARG A 1 193 ? -8.075 -21.467 3.222 1.00 86.62 193 ARG A O 1
ATOM 1485 N N . LYS A 1 194 ? -6.964 -23.397 2.958 1.00 88.00 194 LYS A N 1
ATOM 1486 C CA . LYS A 1 194 ? -7.125 -23.456 1.502 1.00 88.00 194 LYS A CA 1
ATOM 1487 C C . LYS A 1 194 ? -8.407 -24.227 1.182 1.00 88.00 194 LYS A C 1
ATOM 1489 O O . LYS A 1 194 ? -8.456 -25.440 1.362 1.00 88.00 194 LYS A O 1
ATOM 1494 N N . PHE A 1 195 ? -9.438 -23.525 0.727 1.00 91.50 195 PHE A N 1
ATOM 1495 C CA . PHE A 1 195 ? -10.719 -24.119 0.345 1.00 91.50 195 PHE A CA 1
ATOM 1496 C C . PHE A 1 195 ? -10.601 -24.862 -0.987 1.00 91.50 195 PHE A C 1
ATOM 1498 O O . PHE A 1 195 ? -9.881 -24.426 -1.897 1.00 91.50 195 PHE A O 1
ATOM 1505 N N . MET A 1 196 ? -11.347 -25.957 -1.138 1.00 93.88 196 MET A N 1
ATOM 1506 C CA . MET A 1 196 ? -11.493 -26.583 -2.450 1.00 93.88 196 MET A CA 1
ATOM 1507 C C . MET A 1 196 ? -12.325 -25.666 -3.363 1.00 93.88 196 MET A C 1
ATOM 1509 O O . MET A 1 196 ? -13.347 -25.141 -2.922 1.00 93.88 196 MET A O 1
ATOM 1513 N N . PRO A 1 197 ? -11.947 -25.458 -4.639 1.00 92.69 197 PRO A N 1
ATOM 1514 C CA . PRO A 1 197 ? -12.750 -24.640 -5.548 1.00 92.69 197 PRO A CA 1
ATOM 1515 C C . PRO A 1 197 ? -14.199 -25.129 -5.685 1.00 92.69 197 PRO A C 1
ATOM 1517 O O . PRO A 1 197 ? -15.108 -24.311 -5.782 1.00 92.69 197 PRO A O 1
ATOM 1520 N N . SER A 1 198 ? -14.417 -26.449 -5.648 1.00 93.94 198 SER A N 1
ATOM 1521 C CA . SER A 1 198 ? -15.747 -27.071 -5.677 1.00 93.94 198 SER A CA 1
ATOM 1522 C C . SER A 1 198 ? -16.593 -26.705 -4.461 1.00 93.94 198 SER A C 1
ATOM 1524 O O . SER A 1 198 ? -17.763 -26.386 -4.621 1.00 93.94 198 SER A O 1
ATOM 1526 N N . GLU A 1 199 ? -15.998 -26.686 -3.269 1.00 95.44 199 GLU A N 1
ATOM 1527 C CA . GLU A 1 199 ? -16.670 -26.297 -2.026 1.00 95.44 199 GLU A CA 1
ATOM 1528 C C . GLU A 1 199 ? -17.211 -24.864 -2.126 1.00 95.44 199 GLU A C 1
ATOM 1530 O O . GLU A 1 199 ? -18.382 -24.608 -1.868 1.00 95.44 199 GLU A O 1
ATOM 1535 N N . VAL A 1 200 ? -16.384 -23.927 -2.600 1.00 95.75 200 VAL A N 1
ATOM 1536 C CA . VAL A 1 200 ? -16.794 -22.524 -2.779 1.00 95.75 200 VAL A CA 1
ATOM 1537 C C . VAL A 1 200 ? -17.828 -22.378 -3.902 1.00 95.75 200 VAL A C 1
ATOM 1539 O O . VAL A 1 200 ? -18.742 -21.554 -3.812 1.00 95.75 200 VAL A O 1
ATOM 1542 N N . TRP A 1 201 ? -17.699 -23.171 -4.967 1.00 95.06 201 TRP A N 1
ATOM 1543 C CA . TRP A 1 201 ? -18.656 -23.189 -6.069 1.00 95.06 201 TRP A CA 1
ATOM 1544 C C . TRP A 1 201 ? -20.038 -23.657 -5.597 1.00 95.06 201 TRP A C 1
ATOM 1546 O O . TRP A 1 201 ? -21.021 -22.964 -5.850 1.00 95.06 201 TRP A O 1
ATOM 1556 N N . VAL A 1 202 ? -20.116 -24.764 -4.852 1.00 96.12 202 VAL A N 1
ATOM 1557 C CA . VAL A 1 202 ? -21.371 -25.273 -4.273 1.00 96.12 202 VAL A CA 1
ATOM 1558 C C . VAL A 1 202 ? -21.950 -24.254 -3.298 1.00 96.1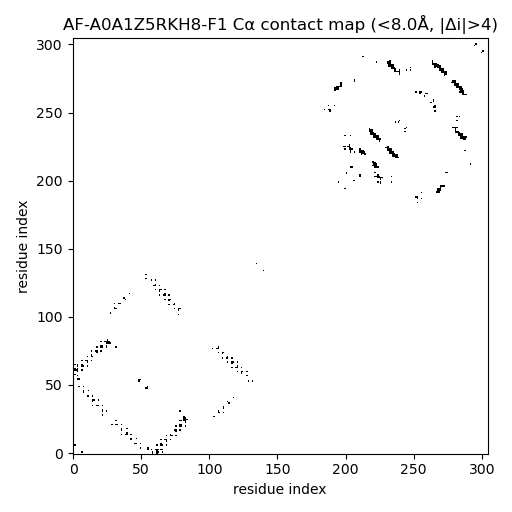2 202 VAL A C 1
ATOM 1560 O O . VAL A 1 202 ? -23.106 -23.860 -3.447 1.00 96.12 202 VAL A O 1
ATOM 1563 N N . ALA A 1 203 ? -21.125 -23.736 -2.384 1.00 96.94 203 ALA A N 1
ATOM 1564 C CA . ALA A 1 203 ? -21.569 -22.792 -1.365 1.00 96.94 203 ALA A CA 1
ATOM 1565 C C . ALA A 1 203 ? -22.203 -21.523 -1.950 1.00 96.94 203 ALA A C 1
ATOM 1567 O O . ALA A 1 203 ? -23.107 -20.940 -1.357 1.00 96.94 203 ALA A O 1
ATOM 1568 N N . THR A 1 204 ? -21.741 -21.085 -3.123 1.00 96.00 204 THR A N 1
ATOM 1569 C CA . THR A 1 204 ? -22.245 -19.887 -3.815 1.00 96.00 204 THR A CA 1
ATOM 1570 C C . THR A 1 204 ? -23.312 -20.189 -4.868 1.00 96.00 204 THR A C 1
ATOM 1572 O O . THR A 1 204 ? -23.708 -19.277 -5.602 1.00 96.00 204 THR A O 1
ATOM 1575 N N . ASN A 1 205 ? -23.795 -21.434 -4.950 1.00 95.31 205 ASN A N 1
ATOM 1576 C CA . ASN A 1 205 ? -24.690 -21.921 -6.000 1.00 95.31 205 ASN A CA 1
ATOM 1577 C C . ASN A 1 205 ? -24.155 -21.592 -7.407 1.00 95.31 205 ASN A C 1
ATOM 1579 O O . ASN A 1 205 ? -24.797 -20.906 -8.203 1.00 95.31 205 ASN A O 1
ATOM 1583 N N . GLY A 1 206 ? -22.909 -21.986 -7.660 1.00 92.81 206 GLY A N 1
ATOM 1584 C CA . GLY A 1 206 ? -22.202 -21.741 -8.912 1.00 92.81 206 GLY A CA 1
ATOM 1585 C C . GLY A 1 206 ? -21.902 -20.271 -9.192 1.00 92.81 206 GLY A C 1
ATOM 1586 O O . GLY A 1 206 ? -21.920 -19.858 -10.350 1.00 92.81 206 GLY A O 1
ATOM 1587 N N . TYR A 1 207 ? -21.631 -19.476 -8.152 1.00 93.12 207 TYR A N 1
ATOM 1588 C CA . TYR A 1 207 ? -21.483 -18.019 -8.247 1.00 93.12 207 TYR A CA 1
ATOM 1589 C C . TYR A 1 207 ? -22.728 -17.331 -8.835 1.00 93.12 207 TYR A C 1
ATOM 1591 O O . TYR A 1 207 ? -22.619 -16.415 -9.655 1.00 93.12 207 TYR A O 1
ATOM 1599 N N . SER A 1 208 ? -23.921 -17.776 -8.423 1.00 93.94 208 SER A N 1
ATOM 1600 C CA . SER A 1 208 ? -25.194 -17.213 -8.887 1.00 93.94 208 SER A CA 1
ATOM 1601 C C . SER A 1 208 ? -25.261 -15.701 -8.663 1.00 93.94 208 SER A C 1
ATOM 1603 O O . SER A 1 208 ? -24.900 -15.185 -7.601 1.00 93.94 208 SER A O 1
ATOM 1605 N N . THR A 1 209 ? -25.806 -14.974 -9.638 1.00 92.62 209 THR A N 1
ATOM 1606 C CA . THR A 1 209 ? -26.024 -13.526 -9.530 1.00 92.62 209 THR A CA 1
ATOM 1607 C C . THR A 1 209 ? -26.982 -13.158 -8.399 1.00 92.62 209 THR A C 1
ATOM 1609 O O . THR A 1 209 ? -26.836 -12.080 -7.826 1.00 92.62 209 THR A O 1
ATOM 1612 N N . SER A 1 210 ? -27.896 -14.062 -8.024 1.00 94.69 210 SER A N 1
ATOM 1613 C CA . SER A 1 210 ? -28.800 -13.902 -6.875 1.00 94.69 210 SER A CA 1
ATOM 1614 C C . SER A 1 210 ? -28.063 -13.819 -5.537 1.00 94.69 210 SER A C 1
ATOM 1616 O O . SER A 1 210 ? -28.598 -13.287 -4.571 1.00 94.69 210 SER A O 1
ATOM 1618 N N . ASN A 1 211 ? -26.835 -14.339 -5.478 1.00 93.69 211 ASN A N 1
ATOM 1619 C CA . ASN A 1 211 ? -26.015 -14.357 -4.274 1.00 93.69 211 ASN A CA 1
ATOM 1620 C C . ASN A 1 211 ? -25.053 -13.167 -4.200 1.00 93.69 211 ASN A C 1
ATOM 1622 O O . ASN A 1 211 ? -24.263 -13.085 -3.265 1.00 93.69 211 ASN A O 1
ATOM 1626 N N . ILE A 1 212 ? -25.081 -12.233 -5.152 1.00 93.00 212 ILE A N 1
ATOM 1627 C CA . ILE A 1 212 ? -24.208 -11.058 -5.110 1.00 93.00 212 ILE A CA 1
ATOM 1628 C C . ILE A 1 212 ? -24.673 -10.113 -4.000 1.00 93.00 212 ILE A C 1
ATOM 1630 O O . ILE A 1 212 ? -25.774 -9.575 -4.047 1.00 93.00 212 ILE A O 1
ATOM 1634 N N . ILE A 1 213 ? -23.789 -9.860 -3.038 1.00 90.69 213 ILE A N 1
ATOM 1635 C CA . ILE A 1 213 ? -24.019 -8.932 -1.919 1.00 90.69 213 ILE A CA 1
ATOM 1636 C C . ILE A 1 213 ? -23.227 -7.629 -2.057 1.00 90.69 213 ILE A C 1
ATOM 1638 O O . ILE A 1 213 ? -23.427 -6.692 -1.288 1.00 90.69 213 ILE A O 1
ATOM 1642 N N . GLY A 1 214 ? -22.330 -7.546 -3.041 1.00 86.88 214 GLY A N 1
ATOM 1643 C CA . GLY A 1 214 ? -21.596 -6.323 -3.336 1.00 86.88 214 GLY A CA 1
ATOM 1644 C C . GLY A 1 214 ? -20.860 -6.380 -4.669 1.00 86.88 214 GLY A C 1
ATOM 1645 O O . GLY A 1 214 ? -20.284 -7.402 -5.042 1.00 86.88 214 GLY A O 1
ATOM 1646 N N . ARG A 1 215 ? -20.846 -5.253 -5.383 1.00 85.56 215 ARG A N 1
ATOM 1647 C CA . ARG A 1 215 ? -20.010 -5.030 -6.569 1.00 85.56 215 ARG A CA 1
ATOM 1648 C C . ARG A 1 215 ? -19.159 -3.790 -6.328 1.00 85.56 215 ARG A C 1
ATOM 1650 O O . ARG A 1 215 ? -19.692 -2.694 -6.187 1.00 85.56 215 ARG A O 1
ATOM 1657 N N . GLY A 1 216 ? -17.849 -3.982 -6.233 1.00 71.06 216 GLY A N 1
ATOM 1658 C CA . GLY A 1 216 ? -16.872 -2.898 -6.163 1.00 71.06 216 GLY A CA 1
ATOM 1659 C C . GLY A 1 216 ? -16.148 -2.717 -7.496 1.00 71.06 216 GLY A C 1
ATOM 1660 O O . GLY A 1 216 ? -16.303 -3.523 -8.410 1.00 71.06 216 GLY A O 1
ATOM 1661 N N . GLY A 1 217 ? -15.296 -1.693 -7.589 1.00 71.12 217 GLY A N 1
ATOM 1662 C CA . GLY A 1 217 ? -14.497 -1.424 -8.794 1.00 71.12 217 GLY A CA 1
ATOM 1663 C C . GLY A 1 217 ? -13.387 -2.445 -9.085 1.00 71.12 217 GLY A C 1
ATOM 1664 O O . GLY A 1 217 ? -12.741 -2.359 -10.121 1.00 71.12 217 GLY A O 1
ATOM 1665 N N . SER A 1 218 ? -13.127 -3.388 -8.175 1.00 73.69 218 SER A N 1
ATOM 1666 C CA . SER A 1 218 ? -12.025 -4.359 -8.307 1.00 73.69 218 SER A CA 1
ATOM 1667 C C . SER A 1 218 ? -12.416 -5.792 -7.945 1.00 73.69 218 SER A C 1
ATOM 1669 O O . SER A 1 218 ? -11.604 -6.706 -8.096 1.00 73.69 218 SER A O 1
ATOM 1671 N N . CYS A 1 219 ? -13.630 -6.003 -7.432 1.00 83.69 219 CYS A N 1
ATOM 1672 C CA . CYS A 1 219 ? -14.100 -7.318 -7.023 1.00 83.69 219 CYS A CA 1
ATOM 1673 C C . CYS A 1 219 ? -15.627 -7.408 -6.996 1.00 83.69 219 CYS A C 1
ATOM 1675 O O . CYS A 1 219 ? -16.330 -6.420 -6.763 1.00 83.69 219 CYS A O 1
ATOM 1677 N N . THR A 1 220 ? -16.124 -8.632 -7.135 1.00 89.12 220 THR A N 1
ATOM 1678 C CA . THR A 1 220 ? -17.516 -9.001 -6.859 1.00 89.12 220 THR A CA 1
ATOM 1679 C C . THR A 1 220 ? -17.554 -9.856 -5.599 1.00 89.12 220 THR A C 1
ATOM 1681 O O . THR A 1 220 ? -16.718 -10.745 -5.439 1.00 89.12 220 THR A O 1
ATOM 1684 N N . VAL A 1 221 ? -18.505 -9.583 -4.706 1.00 92.12 221 VAL A N 1
ATOM 1685 C CA . VAL A 1 221 ? -18.688 -10.316 -3.450 1.00 92.12 221 VAL A CA 1
ATOM 1686 C C . VAL A 1 221 ? -19.981 -11.117 -3.519 1.00 92.12 221 VAL A C 1
ATOM 1688 O O . VAL A 1 221 ? -21.054 -10.550 -3.744 1.00 92.12 221 VAL A O 1
ATOM 1691 N N . TYR A 1 222 ? -19.869 -12.424 -3.305 1.00 95.12 222 TYR A N 1
ATOM 1692 C CA . TYR A 1 222 ? -20.986 -13.359 -3.240 1.00 95.12 222 TYR A CA 1
ATOM 1693 C C . TYR A 1 222 ? -21.207 -13.808 -1.798 1.00 95.12 222 TYR A C 1
ATOM 1695 O O . TYR A 1 222 ? -20.252 -14.026 -1.059 1.00 95.12 222 TYR A O 1
ATOM 1703 N N . LYS A 1 223 ? -22.462 -13.983 -1.404 1.00 96.69 223 LYS A N 1
ATOM 1704 C CA . LYS A 1 223 ? -22.835 -14.766 -0.232 1.00 96.69 223 LYS A CA 1
ATOM 1705 C C . LYS A 1 223 ? -22.716 -16.247 -0.581 1.00 96.69 223 LYS A C 1
ATOM 1707 O O . LYS A 1 223 ? -23.153 -16.665 -1.652 1.00 96.69 223 LYS A O 1
ATOM 1712 N N . GLY A 1 224 ? -22.150 -17.028 0.327 1.00 96.94 224 GLY A N 1
ATOM 1713 C CA . GLY A 1 224 ? -22.176 -18.481 0.259 1.00 96.94 224 GLY A CA 1
ATOM 1714 C C . GLY A 1 224 ? -22.642 -19.099 1.570 1.00 96.94 224 GLY A C 1
ATOM 1715 O O . GLY A 1 224 ? -22.614 -18.443 2.613 1.00 96.94 224 GLY A O 1
ATOM 1716 N N . VAL A 1 225 ? -23.067 -20.355 1.504 1.00 97.38 225 VAL A N 1
ATOM 1717 C CA . VAL A 1 225 ? -23.385 -21.195 2.663 1.00 97.38 225 VAL A CA 1
ATOM 1718 C C . VAL A 1 225 ? -22.602 -22.492 2.508 1.00 97.38 225 VAL A C 1
ATOM 1720 O O . VAL A 1 225 ? -22.809 -23.209 1.535 1.00 97.38 225 VAL A O 1
ATOM 1723 N N . LEU A 1 226 ? -21.659 -22.743 3.412 1.00 95.25 226 LEU A N 1
ATOM 1724 C CA . LEU A 1 226 ? -20.887 -23.985 3.444 1.00 95.25 226 LEU A CA 1
ATOM 1725 C C . LEU A 1 226 ? -21.775 -25.168 3.870 1.00 95.25 226 LEU A C 1
ATOM 1727 O O . LEU A 1 226 ? -22.857 -24.969 4.423 1.00 95.25 226 LEU A O 1
ATOM 1731 N N . ASP A 1 227 ? -21.306 -26.397 3.646 1.00 93.62 227 ASP A N 1
ATOM 1732 C CA . ASP A 1 227 ? -22.058 -27.626 3.958 1.00 93.62 227 ASP A CA 1
ATOM 1733 C C . ASP A 1 227 ? -22.393 -27.770 5.455 1.00 93.62 227 ASP A C 1
ATOM 1735 O O . ASP A 1 227 ? -23.376 -28.408 5.824 1.00 93.62 227 ASP A O 1
ATOM 1739 N N . ASP A 1 228 ? -21.594 -27.146 6.323 1.00 92.88 228 ASP A N 1
ATOM 1740 C CA . ASP A 1 228 ? -21.812 -27.072 7.771 1.00 92.88 228 ASP A CA 1
ATOM 1741 C C . ASP A 1 228 ? -22.816 -25.974 8.188 1.00 92.88 228 ASP A C 1
ATOM 1743 O O . ASP A 1 228 ? -23.066 -25.773 9.375 1.00 92.88 228 ASP A O 1
ATOM 1747 N N . GLY A 1 229 ? -23.398 -25.256 7.222 1.00 93.75 229 GLY A N 1
ATOM 1748 C CA . GLY A 1 229 ? -24.331 -24.152 7.437 1.00 93.75 229 GLY A CA 1
ATOM 1749 C C . GLY A 1 229 ? -23.665 -22.795 7.680 1.00 93.75 229 GLY A C 1
ATOM 1750 O O . GLY A 1 229 ? -24.368 -21.784 7.773 1.00 93.75 229 GLY A O 1
ATOM 1751 N N . ASN A 1 230 ? -22.330 -22.725 7.747 1.00 94.31 230 ASN A N 1
ATOM 1752 C CA . ASN A 1 230 ? -21.634 -21.465 7.972 1.00 94.31 230 ASN A CA 1
ATOM 1753 C C . ASN A 1 230 ? -21.776 -20.534 6.763 1.00 94.31 230 ASN A C 1
ATOM 1755 O O . ASN A 1 230 ? -21.444 -20.877 5.625 1.00 94.31 230 ASN A O 1
ATOM 1759 N N . MET A 1 231 ? -22.250 -19.313 7.018 1.00 96.75 231 MET A N 1
ATOM 1760 C CA . MET A 1 231 ? -22.354 -18.281 5.990 1.00 96.75 231 MET A CA 1
ATOM 1761 C C . MET A 1 231 ? -21.003 -17.608 5.758 1.00 96.75 231 MET A C 1
ATOM 1763 O O . MET A 1 231 ? -20.340 -17.165 6.696 1.00 96.75 231 MET A O 1
ATOM 1767 N N . ILE A 1 232 ? -20.638 -17.459 4.487 1.00 96.25 232 ILE A N 1
ATOM 1768 C CA . ILE A 1 232 ? -19.370 -16.867 4.060 1.00 96.25 232 ILE A CA 1
ATOM 1769 C C . ILE A 1 232 ? -19.583 -15.734 3.058 1.00 96.25 232 ILE A C 1
ATOM 1771 O O . ILE A 1 232 ? -20.569 -15.701 2.316 1.00 96.25 232 ILE A O 1
ATOM 1775 N N . ALA A 1 233 ? -18.624 -14.815 3.013 1.00 95.12 233 ALA A N 1
ATOM 1776 C CA . ALA A 1 233 ? -18.481 -13.835 1.950 1.00 95.12 233 ALA A CA 1
ATOM 1777 C C . ALA A 1 233 ? -17.327 -14.254 1.026 1.00 95.12 233 ALA A C 1
ATOM 1779 O O . ALA A 1 233 ? -16.190 -14.433 1.456 1.00 95.12 233 ALA A O 1
ATOM 1780 N N . VAL A 1 234 ? -17.623 -14.418 -0.262 1.00 94.81 234 VAL A N 1
ATOM 1781 C CA . VAL A 1 234 ? -16.686 -14.880 -1.291 1.00 94.81 234 VAL A CA 1
ATOM 1782 C C . VAL A 1 234 ? -16.344 -13.716 -2.207 1.00 94.81 234 VAL A C 1
ATOM 1784 O O . VAL A 1 234 ? -17.162 -13.285 -3.022 1.00 94.81 234 VAL A O 1
ATOM 1787 N N . LYS A 1 235 ? -15.126 -13.196 -2.078 1.00 90.94 235 LYS A N 1
ATOM 1788 C CA . LYS A 1 235 ? -14.639 -12.035 -2.824 1.00 90.94 235 LYS A CA 1
ATOM 1789 C C . LYS A 1 235 ? -13.784 -12.486 -4.001 1.00 90.94 235 LYS A C 1
ATOM 1791 O O . LYS A 1 235 ? -12.708 -13.055 -3.829 1.00 90.94 235 LYS A O 1
ATOM 1796 N N . ILE A 1 236 ? -14.279 -12.212 -5.203 1.00 88.69 236 ILE A N 1
ATOM 1797 C CA . ILE A 1 236 ? -13.648 -12.578 -6.471 1.00 88.69 236 ILE A CA 1
ATOM 1798 C C . ILE A 1 236 ? -13.101 -11.312 -7.115 1.00 88.69 236 ILE A C 1
ATOM 1800 O O . ILE A 1 236 ? -13.867 -10.408 -7.460 1.00 88.69 236 ILE A O 1
ATOM 1804 N N . PHE A 1 237 ? -11.784 -11.236 -7.278 1.00 81.81 237 PHE A N 1
ATOM 1805 C CA . PHE A 1 237 ? -11.135 -10.099 -7.925 1.00 81.81 237 PHE A CA 1
ATOM 1806 C C . PHE A 1 237 ? -11.293 -10.173 -9.447 1.00 81.81 237 PHE A C 1
ATOM 1808 O O . PHE A 1 237 ? -11.241 -11.252 -10.040 1.00 81.81 237 PHE A O 1
ATOM 1815 N N . HIS A 1 238 ? -11.530 -9.024 -10.084 1.00 81.06 238 HIS A N 1
ATOM 1816 C CA . HIS A 1 238 ? -11.728 -8.965 -11.538 1.00 81.06 238 HIS A CA 1
ATOM 1817 C C . HIS A 1 238 ? -10.414 -9.199 -12.295 1.00 81.06 238 HIS 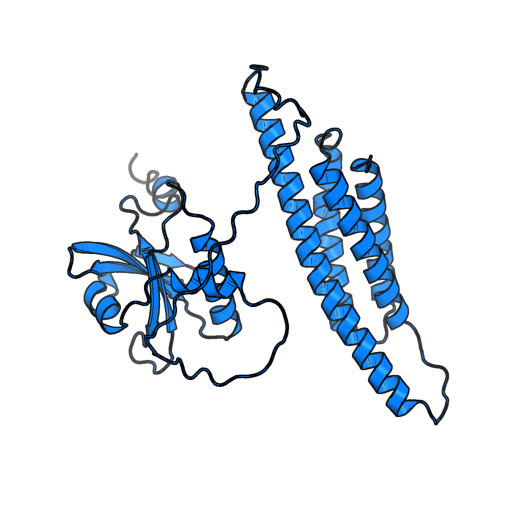A C 1
ATOM 1819 O O . HIS A 1 238 ? -10.389 -9.965 -13.263 1.00 81.06 238 HIS A O 1
ATOM 1825 N N . ASP A 1 239 ? -9.331 -8.589 -11.808 1.00 74.00 239 ASP A N 1
ATOM 1826 C CA . ASP A 1 239 ? -7.975 -8.706 -12.349 1.00 74.00 239 ASP A CA 1
ATOM 1827 C C . ASP A 1 239 ? -7.300 -10.028 -11.925 1.00 74.00 239 ASP A C 1
ATOM 1829 O O . ASP A 1 239 ? -7.463 -10.505 -10.802 1.00 74.00 239 ASP A O 1
ATOM 1833 N N . THR A 1 240 ? -6.546 -10.624 -12.845 1.00 69.56 240 THR A N 1
ATOM 1834 C CA . THR A 1 240 ? -5.782 -11.875 -12.692 1.00 69.56 240 THR A CA 1
ATOM 1835 C C . THR A 1 240 ? -4.274 -11.662 -12.740 1.00 69.56 240 THR A C 1
ATOM 1837 O O . THR A 1 240 ? -3.517 -12.632 -12.666 1.00 69.56 240 THR A O 1
ATOM 1840 N N . SER A 1 241 ? -3.824 -10.409 -12.853 1.00 69.50 241 SER A N 1
ATOM 1841 C CA . SER A 1 241 ? -2.414 -10.050 -12.942 1.00 69.50 241 SER A CA 1
ATOM 1842 C C . SER A 1 241 ? -1.596 -10.562 -11.750 1.00 69.50 241 SER A C 1
ATOM 1844 O O . SER A 1 241 ? -2.091 -10.731 -10.632 1.00 69.50 241 SER A O 1
ATOM 1846 N N . LEU A 1 242 ? -0.292 -10.756 -11.969 1.00 58.72 242 LEU A N 1
ATOM 1847 C CA . LEU A 1 242 ? 0.659 -11.089 -10.902 1.00 58.72 242 LEU A CA 1
ATOM 1848 C C . LEU A 1 242 ? 0.664 -10.016 -9.796 1.00 58.72 242 LEU A C 1
ATOM 1850 O O . LEU A 1 242 ? 0.859 -10.315 -8.622 1.00 58.72 242 LEU A O 1
ATOM 1854 N N . GLU A 1 243 ? 0.394 -8.762 -10.160 1.00 55.28 243 GLU A N 1
ATOM 1855 C CA . GLU A 1 243 ? 0.228 -7.666 -9.209 1.00 55.28 243 GLU A CA 1
ATOM 1856 C C . GLU A 1 243 ? -1.023 -7.855 -8.338 1.00 55.28 243 GLU A C 1
ATOM 1858 O O . GLU A 1 243 ? -0.969 -7.629 -7.130 1.00 55.28 243 GLU A O 1
ATOM 1863 N N . CYS A 1 244 ? -2.133 -8.327 -8.915 1.00 59.09 244 CYS A N 1
ATOM 1864 C CA . CYS A 1 244 ? -3.331 -8.697 -8.165 1.00 59.09 244 CYS A CA 1
ATOM 1865 C C . CYS A 1 244 ? -3.076 -9.902 -7.247 1.00 59.09 244 CYS A C 1
ATOM 1867 O O . CYS A 1 244 ? -3.443 -9.864 -6.073 1.00 59.09 244 CYS A O 1
ATOM 1869 N N . ALA A 1 245 ? -2.363 -10.925 -7.729 1.00 61.84 245 ALA A N 1
ATOM 1870 C CA . ALA A 1 245 ? -1.944 -12.068 -6.916 1.00 61.84 245 ALA A CA 1
ATOM 1871 C C . ALA A 1 245 ? -1.098 -11.629 -5.706 1.00 61.84 245 ALA A C 1
ATOM 1873 O O . ALA A 1 245 ? -1.349 -12.069 -4.584 1.00 61.84 245 ALA A O 1
ATOM 1874 N N . ASN A 1 246 ? -0.159 -10.701 -5.915 1.00 59.72 246 ASN A N 1
ATOM 1875 C CA . ASN A 1 246 ? 0.661 -10.117 -4.854 1.00 59.72 246 ASN A CA 1
ATOM 1876 C C . ASN A 1 246 ? -0.162 -9.255 -3.885 1.00 59.72 246 ASN A C 1
ATOM 1878 O O . ASN A 1 246 ? 0.063 -9.321 -2.683 1.00 59.72 246 ASN A O 1
ATOM 1882 N N . LYS A 1 247 ? -1.152 -8.490 -4.365 1.00 58.66 247 LYS A N 1
ATOM 1883 C CA . LYS A 1 247 ? -2.084 -7.742 -3.498 1.00 58.66 247 LYS A CA 1
ATOM 1884 C C . LYS A 1 247 ? -2.937 -8.681 -2.649 1.00 58.66 247 LYS A C 1
ATOM 1886 O O . LYS A 1 247 ? -3.119 -8.431 -1.462 1.00 58.66 247 LYS A O 1
ATOM 1891 N N . CYS A 1 248 ? -3.413 -9.775 -3.238 1.00 59.81 248 CYS A N 1
ATOM 1892 C CA . CYS A 1 248 ? -4.137 -10.821 -2.527 1.00 59.81 248 CYS A CA 1
ATOM 1893 C C . CYS A 1 248 ? -3.240 -11.455 -1.455 1.00 59.81 248 CYS A C 1
ATOM 1895 O O . CYS A 1 248 ? -3.651 -11.580 -0.308 1.00 59.81 248 CYS A O 1
ATOM 1897 N N . TYR A 1 249 ? -1.980 -11.739 -1.800 1.00 65.25 249 TYR A N 1
ATOM 1898 C CA . TYR A 1 249 ? -0.951 -12.206 -0.872 1.00 65.25 249 TYR A CA 1
ATOM 1899 C C . TYR A 1 249 ? -0.698 -11.242 0.290 1.00 65.25 249 TYR A C 1
ATOM 1901 O O . TYR A 1 249 ? -0.698 -11.652 1.449 1.00 65.25 249 TYR A O 1
ATOM 1909 N N . SER A 1 250 ? -0.538 -9.950 0.009 1.00 61.84 250 SER A N 1
ATOM 1910 C CA . SER A 1 250 ? -0.378 -8.931 1.046 1.00 61.84 250 SER A CA 1
ATOM 1911 C C . SER A 1 250 ? -1.607 -8.832 1.951 1.00 61.84 250 SER A C 1
ATOM 1913 O O . SER A 1 250 ? -1.448 -8.705 3.162 1.00 61.84 250 SER A O 1
ATOM 1915 N N . LEU A 1 251 ? -2.819 -8.941 1.393 1.00 63.59 251 LEU A N 1
ATOM 1916 C CA . LEU A 1 251 ? -4.056 -9.009 2.174 1.00 63.59 251 LEU A CA 1
ATOM 1917 C C . LEU A 1 251 ? -4.107 -10.267 3.052 1.00 63.59 251 LEU A C 1
ATOM 1919 O O . LEU A 1 251 ? -4.521 -10.158 4.201 1.00 63.59 251 LEU A O 1
ATOM 1923 N N . TYR A 1 252 ? -3.624 -11.422 2.577 1.00 68.12 252 TYR A N 1
ATOM 1924 C CA . TYR A 1 252 ? -3.534 -12.645 3.388 1.00 68.12 252 TYR A CA 1
ATOM 1925 C C . TYR A 1 252 ? -2.613 -12.464 4.602 1.00 68.12 252 TYR A C 1
ATOM 1927 O O . TYR A 1 252 ? -3.010 -12.778 5.722 1.00 68.12 252 TYR A O 1
ATOM 1935 N N . VAL A 1 253 ? -1.414 -11.902 4.401 1.00 64.19 253 VAL A N 1
ATOM 1936 C CA . VAL A 1 253 ? -0.451 -11.621 5.488 1.00 64.19 253 VAL A CA 1
ATOM 1937 C C . VAL A 1 253 ? -0.979 -10.558 6.458 1.00 64.19 253 VAL A C 1
ATOM 1939 O O . VAL A 1 253 ? -0.673 -10.579 7.653 1.00 64.19 253 VAL A O 1
ATOM 1942 N N . LEU A 1 254 ? -1.771 -9.607 5.965 1.00 62.12 254 LEU A N 1
ATOM 1943 C CA . LEU A 1 254 ? -2.387 -8.590 6.807 1.00 62.12 254 LEU A CA 1
ATOM 1944 C C . LEU A 1 254 ? -3.523 -9.181 7.652 1.00 62.12 254 LEU A C 1
ATOM 1946 O O . LEU A 1 254 ? -3.567 -8.955 8.859 1.00 62.12 254 LEU A O 1
ATOM 1950 N N . ALA A 1 255 ? -4.396 -9.982 7.044 1.00 64.19 255 ALA A N 1
ATOM 1951 C CA . ALA A 1 255 ? -5.549 -10.573 7.713 1.00 64.19 255 ALA A CA 1
ATOM 1952 C C . ALA A 1 255 ? -5.159 -11.496 8.874 1.00 64.19 255 ALA A C 1
ATOM 1954 O O . ALA A 1 255 ? -5.798 -11.493 9.920 1.00 64.19 255 ALA A O 1
ATOM 1955 N N . SER A 1 256 ? -4.050 -12.220 8.743 1.00 61.88 256 SER A N 1
ATOM 1956 C CA . SER A 1 256 ? -3.500 -13.029 9.832 1.00 61.88 256 SER A CA 1
ATOM 1957 C C . SER A 1 256 ? -2.994 -12.227 11.035 1.00 61.88 256 SER A C 1
ATOM 1959 O O . SER A 1 256 ? -2.892 -12.778 12.126 1.00 61.88 256 SER A O 1
ATOM 1961 N N . LYS A 1 257 ? -2.665 -10.943 10.845 1.00 66.06 257 LYS A N 1
ATOM 1962 C CA . LYS A 1 257 ? -2.185 -10.045 11.908 1.00 66.06 257 LYS A CA 1
ATOM 1963 C C . LYS A 1 257 ? -3.295 -9.160 12.482 1.00 66.06 257 LYS A C 1
ATOM 1965 O O . LYS A 1 257 ? -3.109 -8.589 13.548 1.00 66.06 257 LYS A O 1
ATOM 1970 N N . LEU A 1 258 ? -4.425 -9.039 11.783 1.00 66.62 258 LEU A N 1
ATOM 1971 C CA . LEU A 1 258 ? -5.555 -8.178 12.138 1.00 66.62 258 LEU A CA 1
ATOM 1972 C C . LEU A 1 258 ? -6.799 -9.005 12.492 1.00 66.62 258 LEU A C 1
ATOM 1974 O O . LEU A 1 258 ? -7.850 -8.857 11.873 1.00 66.62 258 LEU A O 1
ATOM 1978 N N . GLN A 1 259 ? -6.680 -9.877 13.495 1.00 73.75 259 GLN A N 1
ATOM 1979 C CA . GLN A 1 259 ? -7.831 -10.580 14.068 1.00 73.75 259 GLN A CA 1
ATOM 1980 C C . GLN A 1 259 ? -8.424 -9.733 15.197 1.00 73.75 259 GLN A C 1
ATOM 1982 O O . GLN A 1 259 ? -7.863 -9.665 16.287 1.00 73.75 259 GLN A O 1
ATOM 1987 N N . HIS A 1 260 ? -9.536 -9.057 14.920 1.00 80.62 260 HIS A N 1
ATOM 1988 C CA . HIS A 1 260 ? -10.229 -8.200 15.879 1.00 80.62 260 HIS A CA 1
ATOM 1989 C C . HIS A 1 260 ? -11.741 -8.284 15.652 1.00 80.62 260 HIS A C 1
ATOM 1991 O O . HIS A 1 260 ? -12.171 -8.411 14.514 1.00 80.62 260 HIS A O 1
ATOM 1997 N N . GLU A 1 261 ? -12.547 -8.144 16.706 1.00 82.94 261 GLU A N 1
ATOM 1998 C CA . GLU A 1 261 ? -14.018 -8.267 16.646 1.00 82.94 261 GLU A CA 1
ATOM 1999 C C . GLU A 1 261 ? -14.682 -7.282 15.662 1.00 82.94 261 GLU A C 1
ATOM 2001 O O . GLU A 1 261 ? -15.695 -7.581 15.042 1.00 82.94 261 GLU A O 1
ATOM 2006 N N . ASN A 1 262 ? -14.066 -6.116 15.464 1.00 84.94 262 ASN A N 1
ATOM 2007 C CA . ASN A 1 262 ? -14.541 -5.069 14.549 1.00 84.94 262 ASN A CA 1
ATOM 2008 C C . ASN A 1 262 ? -13.973 -5.160 13.116 1.00 84.94 262 ASN A C 1
ATOM 2010 O O . ASN A 1 262 ? -14.128 -4.217 12.338 1.00 84.94 262 ASN A O 1
ATOM 2014 N N . ILE A 1 263 ? -13.270 -6.240 12.763 1.00 83.62 263 ILE A N 1
ATOM 2015 C CA . ILE A 1 263 ? -12.696 -6.455 11.427 1.00 83.62 263 ILE A CA 1
ATOM 2016 C C . ILE A 1 263 ? -13.174 -7.811 10.916 1.00 83.62 263 ILE A C 1
ATOM 2018 O O . ILE A 1 263 ? -12.954 -8.820 11.575 1.00 83.62 263 ILE A O 1
ATOM 2022 N N . ALA A 1 264 ? -13.769 -7.835 9.719 1.00 83.56 264 ALA A N 1
ATOM 2023 C CA . ALA A 1 264 ? -14.228 -9.078 9.108 1.00 83.56 264 ALA A CA 1
ATOM 2024 C C . ALA A 1 264 ? -13.075 -10.087 8.989 1.00 83.56 264 ALA A C 1
ATOM 2026 O O . ALA A 1 264 ? -12.052 -9.831 8.343 1.00 83.56 264 ALA A O 1
ATOM 2027 N N . LYS A 1 265 ? -13.249 -11.240 9.626 1.00 86.19 265 LYS A N 1
ATOM 2028 C CA . LYS A 1 265 ? -12.270 -12.313 9.687 1.00 86.19 265 LYS A CA 1
ATOM 2029 C C . LYS A 1 265 ? -12.116 -12.973 8.325 1.00 86.19 265 LYS A C 1
ATOM 2031 O O . LYS A 1 265 ? -13.077 -13.462 7.732 1.00 86.19 265 LYS A O 1
ATOM 2036 N N . VAL A 1 266 ? -10.871 -13.077 7.868 1.00 86.69 266 VAL A N 1
ATOM 2037 C CA . VAL A 1 266 ? -10.525 -13.943 6.739 1.00 86.69 266 VAL A CA 1
ATOM 2038 C C . VAL A 1 266 ? -10.523 -15.390 7.213 1.00 86.69 266 VAL A C 1
ATOM 2040 O O . VAL A 1 266 ? -9.791 -15.757 8.132 1.00 86.69 266 VAL A O 1
ATOM 2043 N N . LEU A 1 267 ? -11.341 -16.213 6.567 1.00 87.31 267 LEU A N 1
ATOM 2044 C CA . LEU A 1 267 ? -11.468 -17.640 6.853 1.00 87.31 267 LEU A CA 1
ATOM 2045 C C . LEU A 1 267 ? -10.503 -18.466 6.003 1.00 87.31 267 LEU A C 1
ATOM 2047 O O . LEU A 1 267 ? -10.041 -19.525 6.427 1.00 87.31 267 LEU A O 1
ATOM 2051 N N . GLY A 1 268 ? -10.185 -17.988 4.801 1.00 88.19 268 GLY A N 1
ATOM 2052 C CA . GLY A 1 268 ? -9.262 -18.679 3.920 1.00 88.19 268 GLY A CA 1
ATOM 2053 C C . GLY A 1 268 ? -9.286 -18.176 2.489 1.00 88.19 268 GLY A C 1
ATOM 2054 O O . GLY A 1 268 ? -9.708 -17.057 2.197 1.00 88.19 268 GLY A O 1
ATOM 2055 N N . TYR A 1 269 ? -8.798 -19.019 1.586 1.00 87.44 269 TYR A N 1
ATOM 2056 C CA . TYR A 1 269 ? -8.645 -18.664 0.182 1.00 87.44 269 TYR A CA 1
ATOM 2057 C C . TYR A 1 269 ? -8.782 -19.861 -0.747 1.00 87.44 269 TYR A C 1
ATOM 2059 O O . TYR A 1 269 ? -8.641 -21.015 -0.340 1.00 87.44 269 TYR A O 1
ATOM 2067 N N . THR A 1 270 ? -8.999 -19.583 -2.029 1.00 88.81 270 THR A N 1
ATOM 2068 C CA . THR A 1 270 ? -8.842 -20.576 -3.088 1.00 88.81 270 THR A CA 1
ATOM 2069 C C . THR A 1 270 ? -8.405 -19.928 -4.402 1.00 88.81 270 THR A C 1
ATOM 2071 O O . THR A 1 270 ? -8.434 -18.706 -4.569 1.00 88.81 270 THR A O 1
ATOM 2074 N N . LYS A 1 271 ? -7.958 -20.758 -5.344 1.00 86.50 271 LYS A N 1
ATOM 2075 C CA . LYS A 1 271 ? -7.678 -20.366 -6.727 1.00 86.50 271 LYS A CA 1
ATOM 2076 C C . LYS A 1 271 ? -8.485 -21.289 -7.622 1.00 86.50 271 LYS A C 1
ATOM 2078 O O . LYS A 1 271 ? -8.304 -22.503 -7.565 1.00 86.50 271 LYS A O 1
ATOM 2083 N N . GLY A 1 272 ? -9.386 -20.719 -8.408 1.00 86.06 272 GLY A N 1
ATOM 2084 C CA . GLY A 1 272 ? -10.336 -21.496 -9.190 1.00 86.06 272 GLY A CA 1
ATOM 2085 C C . GLY A 1 272 ? -10.872 -20.729 -10.385 1.00 86.06 272 GLY A C 1
ATOM 2086 O O . GLY A 1 272 ? -10.664 -19.523 -10.526 1.00 86.06 272 GLY A O 1
ATOM 2087 N N . ARG A 1 273 ? -11.573 -21.450 -11.258 1.00 85.31 273 ARG A N 1
ATOM 2088 C CA . ARG A 1 273 ? -12.260 -20.862 -12.408 1.00 85.31 273 ARG A CA 1
ATOM 2089 C C . ARG A 1 273 ? -13.626 -20.347 -11.980 1.00 85.31 273 ARG A C 1
ATOM 2091 O O . ARG A 1 273 ? -14.327 -20.999 -11.210 1.00 85.31 273 ARG A O 1
ATOM 2098 N N . VAL A 1 274 ? -13.998 -19.189 -12.508 1.00 82.94 274 VAL A N 1
ATOM 2099 C CA . VAL A 1 274 ? -15.285 -18.542 -12.248 1.00 82.94 274 VAL A CA 1
ATOM 2100 C C . VAL A 1 274 ? -15.916 -18.228 -13.601 1.00 82.94 274 VAL A C 1
ATOM 2102 O O . VAL A 1 274 ? -15.354 -17.462 -14.383 1.00 82.94 274 VAL A O 1
ATOM 2105 N N . GLY A 1 275 ? -17.077 -18.823 -13.879 1.00 77.12 275 GLY A N 1
ATOM 2106 C CA . GLY A 1 275 ? -17.765 -18.696 -15.166 1.00 77.12 275 GLY A CA 1
ATOM 2107 C C . GLY A 1 275 ? -17.149 -19.541 -16.289 1.00 77.12 275 GLY A C 1
ATOM 2108 O O . GLY A 1 275 ? -16.404 -20.486 -16.039 1.00 77.12 275 GLY A O 1
ATOM 2109 N N . GLN A 1 276 ? -17.490 -19.208 -17.538 1.00 67.25 276 GLN A N 1
ATOM 2110 C CA . GLN A 1 276 ? -17.053 -19.954 -18.731 1.00 67.25 276 GLN A CA 1
ATOM 2111 C C . GLN A 1 276 ? -15.620 -19.623 -19.182 1.00 67.25 276 GLN A C 1
ATOM 2113 O O . GLN A 1 276 ? -15.057 -20.325 -20.019 1.00 67.25 276 GLN A O 1
ATOM 2118 N N . ASN A 1 277 ? -15.007 -18.579 -18.618 1.00 65.31 277 ASN A N 1
ATOM 2119 C CA . ASN A 1 277 ? -13.637 -18.205 -18.952 1.00 65.31 277 ASN A CA 1
ATOM 2120 C C . ASN A 1 277 ? -12.638 -19.174 -18.305 1.00 65.31 277 ASN A C 1
ATOM 2122 O O . ASN A 1 277 ? -12.760 -19.552 -17.141 1.00 65.31 277 ASN A O 1
ATOM 2126 N N . SER A 1 278 ? -11.594 -19.538 -19.048 1.00 65.31 278 SER A N 1
ATOM 2127 C CA . SER A 1 278 ? -10.542 -20.458 -18.598 1.00 65.31 278 SER A CA 1
ATOM 2128 C C . SER A 1 278 ? -9.518 -19.835 -17.638 1.00 65.31 278 SER A C 1
ATOM 2130 O O . SER A 1 278 ? -8.570 -20.512 -17.237 1.00 65.31 278 SER A O 1
ATOM 2132 N N . GLU A 1 279 ? -9.682 -18.564 -17.262 1.00 77.38 279 GLU A N 1
ATOM 2133 C CA . GLU A 1 279 ? -8.763 -17.866 -16.364 1.00 77.38 279 GLU A CA 1
ATOM 2134 C C . GLU A 1 279 ? -8.905 -18.322 -14.910 1.00 77.38 279 GLU A C 1
ATOM 2136 O O . GLU A 1 279 ? -10.002 -18.431 -14.362 1.00 77.38 279 GLU A O 1
ATOM 2141 N N . GLN A 1 280 ? -7.764 -18.519 -14.253 1.00 81.44 280 GLN A N 1
ATOM 2142 C CA . GLN A 1 280 ? -7.719 -18.776 -12.820 1.00 81.44 280 GLN A CA 1
ATOM 2143 C C . GLN A 1 280 ? -7.895 -17.468 -12.047 1.00 81.44 280 GLN A C 1
ATOM 2145 O O . GLN A 1 280 ? -7.063 -16.568 -12.161 1.00 81.44 280 GLN A O 1
ATOM 2150 N N . LYS A 1 281 ? -8.941 -17.380 -11.226 1.00 83.88 281 LYS A N 1
ATOM 2151 C CA . LYS A 1 281 ? -9.196 -16.246 -10.335 1.00 83.88 281 LYS A CA 1
ATOM 2152 C C . LYS A 1 281 ? -8.674 -16.543 -8.932 1.00 83.88 281 LYS A C 1
ATOM 2154 O O . LYS A 1 281 ? -8.741 -17.677 -8.453 1.00 83.88 281 LYS A O 1
ATOM 2159 N N . TYR A 1 282 ? -8.171 -15.505 -8.271 1.00 82.06 282 TYR A N 1
ATOM 2160 C CA . TYR A 1 282 ? -7.892 -15.532 -6.837 1.00 82.06 282 TYR A CA 1
ATOM 2161 C C . TYR A 1 282 ? -9.176 -15.191 -6.082 1.00 82.06 282 TYR A C 1
ATOM 2163 O O . TYR A 1 282 ? -9.850 -14.211 -6.409 1.00 82.06 282 TYR A O 1
ATOM 2171 N N . ILE A 1 283 ? -9.520 -16.027 -5.105 1.00 87.44 283 ILE A N 1
ATOM 2172 C CA . ILE A 1 283 ? -10.774 -15.947 -4.362 1.00 87.44 283 ILE A CA 1
ATOM 2173 C C . ILE A 1 283 ? -10.450 -15.908 -2.871 1.00 87.44 283 ILE A C 1
ATOM 2175 O O . ILE A 1 283 ? -9.776 -16.800 -2.352 1.00 87.44 283 ILE A O 1
ATOM 2179 N N . LEU A 1 284 ? -10.950 -14.877 -2.198 1.00 87.62 284 LEU A N 1
ATOM 2180 C CA . LEU A 1 284 ? -10.820 -14.679 -0.758 1.00 87.62 284 LEU A CA 1
ATOM 2181 C C . LEU A 1 284 ? -12.144 -15.046 -0.077 1.00 87.62 284 LEU A C 1
ATOM 2183 O O . LEU A 1 284 ? -13.209 -14.652 -0.555 1.00 87.62 284 LEU A O 1
ATOM 2187 N N . ILE A 1 285 ? -12.064 -15.806 1.016 1.00 91.00 285 ILE A N 1
ATOM 2188 C CA . ILE A 1 285 ? -13.213 -16.218 1.819 1.00 91.00 285 ILE A CA 1
ATOM 2189 C C . ILE A 1 285 ? -13.125 -15.514 3.173 1.00 91.00 285 ILE A C 1
ATOM 2191 O O . ILE A 1 285 ? -12.159 -15.689 3.918 1.00 91.00 285 ILE A O 1
ATOM 2195 N N . GLU A 1 286 ? -14.148 -14.730 3.483 1.00 90.69 286 GLU A N 1
ATOM 2196 C CA . GLU A 1 286 ? -14.324 -13.981 4.728 1.00 90.69 286 GLU A CA 1
ATOM 2197 C C . GLU A 1 286 ? -15.590 -14.460 5.450 1.00 90.69 286 GLU A C 1
ATOM 2199 O O . GLU A 1 286 ? -16.456 -15.117 4.859 1.00 90.69 286 GLU A O 1
ATOM 2204 N N . GLU A 1 287 ? -15.715 -14.123 6.730 1.00 91.00 287 GLU A N 1
ATOM 2205 C CA . GLU A 1 287 ? -16.983 -14.280 7.435 1.00 91.00 287 GLU A CA 1
ATOM 2206 C C . GLU A 1 287 ? -18.077 -13.409 6.802 1.00 91.00 287 GLU A C 1
ATOM 2208 O O . GLU A 1 287 ? -17.833 -12.315 6.284 1.00 91.00 287 GLU A O 1
ATOM 2213 N N . TYR A 1 288 ? -19.311 -13.902 6.823 1.00 94.06 288 TYR A N 1
ATOM 2214 C CA . TYR A 1 288 ? -20.441 -13.132 6.330 1.00 94.06 288 TYR A CA 1
ATOM 2215 C C . TYR A 1 288 ? -20.924 -12.125 7.379 1.00 94.06 288 TYR A C 1
ATOM 2217 O O . TYR A 1 288 ? -21.293 -12.507 8.486 1.00 94.06 288 TYR A O 1
ATOM 2225 N N . ILE A 1 289 ? -21.011 -10.846 6.999 1.00 91.81 289 ILE A N 1
ATOM 2226 C CA . ILE A 1 289 ? -21.555 -9.775 7.846 1.00 91.81 289 ILE A CA 1
ATOM 2227 C C . ILE A 1 289 ? -23.058 -9.594 7.553 1.00 91.81 289 ILE A C 1
ATOM 2229 O O . ILE A 1 289 ? -23.408 -9.028 6.511 1.00 91.81 289 ILE A O 1
ATOM 2233 N N . PRO A 1 290 ? -23.979 -10.008 8.451 1.00 86.81 290 PRO A N 1
ATOM 2234 C CA . PRO A 1 290 ? -25.412 -10.105 8.132 1.00 86.81 290 PRO A CA 1
ATOM 2235 C C . PRO A 1 290 ? -26.092 -8.763 7.878 1.00 86.81 290 PRO A C 1
ATOM 2237 O O . PRO A 1 290 ? -27.021 -8.656 7.082 1.00 86.81 290 PRO A O 1
ATOM 2240 N N . LYS A 1 291 ? -25.609 -7.723 8.558 1.00 87.50 291 LYS A N 1
ATOM 2241 C CA . LYS A 1 291 ? -26.139 -6.363 8.465 1.00 87.50 291 LYS A CA 1
ATOM 2242 C C . LYS A 1 291 ? -25.729 -5.659 7.163 1.00 87.50 291 LYS A C 1
ATOM 2244 O O . LYS A 1 291 ? -26.326 -4.653 6.798 1.00 87.50 291 LYS A O 1
ATOM 2249 N N . GLY A 1 292 ? -24.784 -6.218 6.407 1.00 83.94 292 GLY A N 1
ATOM 2250 C CA . GLY A 1 292 ? -24.296 -5.628 5.166 1.00 83.94 292 GLY A CA 1
ATOM 2251 C C . GLY A 1 292 ? -23.359 -4.441 5.399 1.00 83.94 292 GLY A C 1
ATOM 2252 O O . GLY A 1 292 ? -22.782 -4.276 6.471 1.00 83.94 292 GLY A O 1
ATOM 2253 N N . THR A 1 293 ? -23.153 -3.635 4.357 1.00 84.38 293 THR A N 1
ATOM 2254 C CA . THR A 1 293 ? -22.158 -2.550 4.383 1.00 84.38 293 THR A CA 1
ATOM 2255 C C . THR A 1 293 ? -22.664 -1.311 5.120 1.00 84.38 293 THR A C 1
ATOM 2257 O O . THR A 1 293 ? -23.847 -0.989 5.062 1.00 84.38 293 THR A O 1
ATOM 2260 N N . LEU A 1 294 ? -21.755 -0.539 5.721 1.00 84.38 294 LEU A N 1
ATOM 2261 C CA . LEU A 1 294 ? -22.087 0.755 6.328 1.00 84.38 294 LEU A CA 1
ATOM 2262 C C . LEU A 1 294 ? -22.740 1.727 5.327 1.00 84.38 294 LEU A C 1
ATOM 2264 O O . LEU A 1 294 ? -23.653 2.461 5.689 1.00 84.38 294 LEU A O 1
ATOM 2268 N N . ARG A 1 295 ? -22.330 1.688 4.050 1.00 80.38 295 ARG A N 1
ATOM 2269 C CA . ARG A 1 295 ? -22.951 2.484 2.978 1.00 80.38 295 ARG A CA 1
ATOM 2270 C C . ARG A 1 295 ? -24.456 2.222 2.885 1.00 80.38 295 ARG A C 1
ATOM 2272 O O . ARG A 1 295 ? -25.213 3.168 2.708 1.00 80.38 295 ARG A O 1
ATOM 2279 N N . LYS A 1 296 ? -24.871 0.961 3.041 1.00 80.75 296 LYS A N 1
ATOM 2280 C CA . LYS A 1 296 ? -26.282 0.570 3.062 1.00 80.75 296 LYS A CA 1
ATOM 2281 C C . LYS A 1 296 ? -27.030 1.307 4.176 1.00 80.75 296 LYS A C 1
ATOM 2283 O O . LYS A 1 296 ? -28.032 1.956 3.919 1.00 80.75 296 LYS A O 1
ATOM 2288 N N . PHE A 1 297 ? -26.489 1.280 5.393 1.00 82.88 297 PHE A N 1
ATOM 2289 C CA . PHE A 1 297 ? -27.096 1.950 6.546 1.00 82.88 297 PHE A CA 1
ATOM 2290 C C . PHE A 1 297 ? -27.173 3.466 6.402 1.00 82.88 297 PHE A C 1
ATOM 2292 O O . PHE A 1 297 ? -28.169 4.055 6.798 1.00 82.88 297 PHE A O 1
ATOM 2299 N N . ILE A 1 298 ? -26.139 4.095 5.840 1.00 84.62 298 ILE A N 1
ATOM 2300 C CA . ILE A 1 298 ? -26.089 5.556 5.722 1.00 84.62 298 ILE A CA 1
ATOM 2301 C C . ILE A 1 298 ? -27.036 6.067 4.630 1.00 84.62 298 ILE A C 1
ATOM 2303 O O . ILE A 1 298 ? -27.676 7.095 4.822 1.00 84.62 298 ILE A O 1
ATOM 2307 N N . TYR A 1 299 ? -27.119 5.384 3.484 1.00 79.62 299 TYR A N 1
ATOM 2308 C CA . TYR A 1 299 ? -27.788 5.934 2.300 1.00 79.62 299 TYR A CA 1
ATOM 2309 C C . TYR A 1 299 ? -29.144 5.299 1.972 1.00 79.62 299 TYR A C 1
ATOM 2311 O O . TYR A 1 299 ? -29.939 5.949 1.307 1.00 79.62 299 TYR A O 1
ATOM 2319 N N . GLU A 1 300 ? -29.453 4.085 2.441 1.00 65.56 300 GLU A N 1
ATOM 2320 C CA . GLU A 1 300 ? -30.765 3.455 2.191 1.00 65.56 300 GLU A CA 1
ATOM 2321 C C . GLU A 1 300 ? -31.797 3.747 3.299 1.00 65.56 300 GLU A C 1
ATOM 2323 O O . GLU A 1 300 ? -32.968 3.425 3.136 1.00 65.56 300 GLU A O 1
ATOM 2328 N N . GLN A 1 301 ? -31.411 4.401 4.406 1.00 54.22 301 GLN A N 1
ATOM 2329 C CA . GLN A 1 301 ? -32.363 4.873 5.430 1.00 54.22 301 GLN A CA 1
ATOM 2330 C C . GLN A 1 301 ? -33.028 6.220 5.098 1.00 54.22 301 GLN A C 1
ATOM 2332 O O . GLN A 1 301 ? -33.914 6.653 5.828 1.00 54.22 301 GLN A O 1
ATOM 2337 N N . VAL A 1 302 ? -32.634 6.883 4.006 1.00 48.78 302 VAL A N 1
ATOM 2338 C CA . VAL A 1 302 ? -33.173 8.202 3.621 1.00 48.78 302 VAL A CA 1
ATOM 2339 C C . VAL A 1 302 ? -34.437 8.091 2.750 1.00 48.78 302 VAL A C 1
ATOM 2341 O O . VAL A 1 302 ? -35.137 9.077 2.575 1.00 48.78 302 VAL A O 1
ATOM 2344 N N . GLU A 1 303 ? -34.795 6.902 2.252 1.00 41.75 303 GLU A N 1
ATOM 2345 C CA . GLU A 1 303 ? -35.970 6.716 1.375 1.00 41.75 303 GLU A CA 1
ATOM 2346 C C . GLU A 1 303 ? -37.243 6.219 2.092 1.00 41.75 303 GLU A C 1
ATOM 2348 O O . GLU A 1 303 ? -38.213 5.855 1.430 1.00 41.75 303 GLU A O 1
ATOM 2353 N N . GLN A 1 304 ? -37.277 6.187 3.431 1.00 41.25 304 GLN A N 1
ATOM 2354 C CA . GLN A 1 304 ? -38.446 5.696 4.189 1.00 41.25 304 GLN A CA 1
ATOM 2355 C C . GLN A 1 304 ? -39.018 6.658 5.245 1.00 41.25 304 GLN A C 1
ATOM 2357 O O . GLN A 1 304 ? -39.809 6.213 6.073 1.00 41.25 304 GLN A O 1
ATOM 2362 N N . ASN A 1 305 ? -38.693 7.954 5.197 1.00 33.78 305 ASN A N 1
ATOM 2363 C CA . ASN A 1 305 ? -39.361 8.978 6.016 1.00 33.78 305 ASN A CA 1
ATOM 2364 C C . ASN A 1 305 ? -39.955 10.090 5.155 1.00 33.78 305 ASN A C 1
ATOM 2366 O O . ASN A 1 305 ? -39.181 10.697 4.382 1.00 33.78 305 ASN A O 1
#